Protein AF-A0A7S1S9W1-F1 (afdb_monomer_lite)

InterPro domains:
  IPR029044 Nucleotide-diphospho-sugar transferases [G3DSA:3.90.550.10] (35-201)
  IPR029044 Nucleotide-diphospho-sugar transferases [SSF53448] (75-200)

pLDDT: mean 73.61, std 22.95, range [28.91, 98.44]

Foldseek 3Di:
DDPPDDDQDDDDPVCVPPDPLQVCLCRVVSNLDHLCVLPPPPPDDPDDDDDDDDPCPWFDVDNDDPNVLSDQAAADEQEEEEEEEEEPVLLVLQVLLVVLVVLAPRDHYAYEYEYEYAPDDRPVLVVCVVVDVSYRYGYTHWQDPPNDRPDDPPDDDPDDDDPVVTDPDPSSSVSSSVRSDRHPHYHYDYSPDHHHNHNPD

Secondary structure (DSSP, 8-state):
-------PPPPPGGGGG--HHHHHHHHHTTTSS-TTTTT-TT-----PPPPPSS-TTTS-SSSS--TTTTSPPPPEEEEEEEEEEEEGGGGGGHHHHHHHHHT---SSEEEEEEEEESS---HHHHHHHHH-TTEEEEEEEPPPGGG-----TT----SSSSSTTTS--HHHHHHHHHHH--EEEEEE--TT----TTS--

Organism: Alexandrium catenella (NCBI:txid2925)

Sequence (201 aa):
KEHGFKSVRPLPHDALDWDGYECELYFRTFGQFHPRRALQEHGKRHCKPLRPTSFREMIMEKEQPDEELFRHRAATKGRVSVIVPTIEARRAFHESLWESFQEQKWPDKELVVVETYHTRPSGFLSELARDDPRVTYVGFRRRLPNGKQAESADRRPLLGGRHEQFDYSVGLKRNIAVYLASGEFVAHFDDDDLYAPNYLT

Radius of gyration: 17.87 Å; chains: 1; bounding box: 47×42×45 Å

Structure (mmCIF, N/CA/C/O backbone):
data_AF-A0A7S1S9W1-F1
#
_entry.id   AF-A0A7S1S9W1-F1
#
loop_
_atom_site.group_PDB
_atom_site.id
_atom_site.type_symbol
_atom_site.label_atom_id
_atom_site.label_alt_id
_atom_site.label_comp_id
_atom_site.label_asym_id
_atom_site.label_entity_id
_atom_site.label_seq_id
_atom_site.pdbx_PDB_ins_code
_atom_site.Cartn_x
_atom_site.Cartn_y
_atom_site.Cartn_z
_atom_site.occupancy
_atom_site.B_iso_or_equiv
_atom_site.auth_seq_id
_atom_site.auth_comp_id
_atom_site.auth_asym_id
_atom_site.auth_atom_id
_atom_site.pdbx_PDB_model_num
ATOM 1 N N . LYS A 1 1 ? 31.181 -8.490 -28.139 1.00 41.22 1 LYS A N 1
ATOM 2 C CA . LYS A 1 1 ? 29.710 -8.317 -28.062 1.00 41.22 1 LYS A CA 1
ATOM 3 C C . LYS A 1 1 ? 29.170 -9.440 -27.189 1.00 41.22 1 LYS A C 1
ATOM 5 O O . LYS A 1 1 ? 28.850 -10.492 -27.713 1.00 41.22 1 LYS A O 1
ATOM 10 N N . GLU A 1 2 ? 29.126 -9.236 -25.878 1.00 34.94 2 GLU A N 1
ATOM 11 C CA . GLU A 1 2 ? 28.422 -10.131 -24.958 1.00 34.94 2 GLU A CA 1
ATOM 12 C C . GLU A 1 2 ? 27.288 -9.313 -24.352 1.00 34.94 2 GLU A C 1
ATOM 14 O O . GLU A 1 2 ? 27.516 -8.321 -23.660 1.00 34.94 2 GLU A O 1
ATOM 19 N N . HIS A 1 3 ? 26.051 -9.651 -24.705 1.00 36.69 3 HIS A N 1
ATOM 20 C CA . HIS A 1 3 ? 24.893 -9.126 -24.001 1.00 36.69 3 HIS A CA 1
ATOM 21 C C . HIS A 1 3 ? 24.869 -9.809 -22.637 1.00 36.69 3 HIS A C 1
ATOM 23 O O . HIS A 1 3 ? 24.442 -10.953 -22.525 1.00 36.69 3 HIS A O 1
ATOM 29 N N . GLY A 1 4 ? 25.399 -9.129 -21.618 1.00 32.25 4 GLY A N 1
ATOM 30 C CA . GLY A 1 4 ? 25.327 -9.582 -20.235 1.00 32.25 4 GLY A CA 1
ATOM 31 C C . GLY A 1 4 ? 23.865 -9.708 -19.823 1.00 32.25 4 GLY A C 1
ATOM 32 O O . GLY A 1 4 ? 23.227 -8.715 -19.469 1.00 32.25 4 GLY A O 1
ATOM 33 N N . PHE A 1 5 ? 23.315 -10.917 -19.920 1.00 38.62 5 PHE A N 1
ATOM 34 C CA . PHE A 1 5 ? 21.990 -11.221 -19.406 1.00 38.62 5 PHE A CA 1
ATOM 35 C C . PHE A 1 5 ? 22.013 -10.941 -17.904 1.00 38.62 5 PHE A C 1
ATOM 37 O O . PHE A 1 5 ? 22.735 -11.590 -17.146 1.00 38.62 5 PHE A O 1
ATOM 44 N N . LYS A 1 6 ? 21.258 -9.927 -17.469 1.00 49.19 6 LYS A N 1
ATOM 45 C CA . LYS A 1 6 ? 21.045 -9.676 -16.044 1.00 49.19 6 LYS A CA 1
ATOM 46 C C . LYS A 1 6 ? 20.409 -10.933 -15.458 1.00 49.19 6 LYS A C 1
ATOM 48 O O . LYS A 1 6 ? 19.366 -11.360 -15.943 1.00 49.19 6 LYS A O 1
ATOM 53 N N . SER A 1 7 ? 21.060 -11.521 -14.458 1.00 46.66 7 SER A N 1
ATOM 54 C CA . SER A 1 7 ? 20.565 -12.695 -13.738 1.00 46.66 7 SER A CA 1
ATOM 55 C C . SER A 1 7 ? 19.139 -12.432 -13.244 1.00 46.66 7 SER A C 1
ATOM 57 O O . SER A 1 7 ? 18.922 -11.573 -12.388 1.00 46.66 7 SER A O 1
ATOM 59 N N . VAL A 1 8 ? 18.160 -13.120 -13.832 1.00 51.94 8 VAL A N 1
ATOM 60 C CA . VAL A 1 8 ? 16.774 -13.126 -13.354 1.00 51.94 8 VAL A CA 1
ATOM 61 C C . VAL A 1 8 ? 16.673 -14.248 -12.332 1.00 51.94 8 VAL A C 1
ATOM 63 O O . VAL A 1 8 ? 17.175 -15.347 -12.572 1.00 51.94 8 VAL A O 1
ATOM 66 N N . ARG A 1 9 ? 16.041 -13.991 -11.182 1.00 62.12 9 ARG A N 1
ATOM 67 C CA . ARG A 1 9 ? 15.779 -15.075 -10.235 1.00 62.12 9 ARG A CA 1
ATOM 68 C C . ARG A 1 9 ? 14.820 -16.076 -10.877 1.00 62.12 9 ARG A C 1
ATOM 70 O O . ARG A 1 9 ? 13.760 -15.652 -11.340 1.00 62.12 9 ARG A O 1
ATOM 77 N N . PRO A 1 10 ? 15.170 -17.371 -10.909 1.00 70.31 10 PRO A N 1
ATOM 78 C CA . PRO A 1 10 ? 14.253 -18.381 -11.398 1.00 70.31 10 PRO A CA 1
ATOM 79 C C . PRO A 1 10 ? 13.031 -18.430 -10.483 1.00 70.31 10 PRO A C 1
ATOM 81 O O . PRO A 1 10 ? 13.143 -18.210 -9.273 1.00 70.31 10 PRO A O 1
ATOM 84 N N . LEU A 1 11 ? 11.874 -18.723 -11.072 1.00 74.19 11 LEU A N 1
ATOM 85 C CA . LEU A 1 11 ? 10.685 -19.022 -10.290 1.00 74.19 11 LEU A CA 1
ATOM 86 C C . LEU A 1 11 ? 10.961 -20.221 -9.373 1.00 74.19 11 LEU A C 1
ATOM 88 O O . LEU A 1 11 ? 11.662 -21.157 -9.779 1.00 74.19 11 LEU A O 1
ATOM 92 N N . PRO A 1 12 ? 10.445 -20.203 -8.137 1.00 79.81 12 PRO A N 1
ATOM 93 C CA . PRO A 1 12 ? 10.515 -21.366 -7.273 1.00 79.81 12 PRO A CA 1
ATOM 94 C C . PRO A 1 12 ? 9.615 -22.490 -7.814 1.00 79.81 12 PRO A C 1
ATOM 96 O O . PRO A 1 12 ? 8.750 -22.272 -8.659 1.00 79.81 12 PRO A O 1
ATOM 99 N N . HIS A 1 13 ? 9.841 -23.722 -7.356 1.00 76.12 13 HIS A N 1
ATOM 100 C CA . HIS A 1 13 ? 9.131 -24.901 -7.872 1.00 76.12 13 HIS A CA 1
ATOM 101 C C . HIS A 1 13 ? 7.615 -24.854 -7.610 1.00 76.12 13 HIS A C 1
ATOM 103 O O . HIS A 1 13 ? 6.836 -25.408 -8.375 1.00 76.12 13 HIS A O 1
ATOM 109 N N . ASP A 1 14 ? 7.192 -24.190 -6.539 1.00 77.56 14 ASP A N 1
ATOM 110 C CA . ASP A 1 14 ? 5.786 -23.970 -6.192 1.00 77.56 14 ASP A CA 1
ATOM 111 C C . ASP A 1 14 ? 5.112 -22.879 -7.038 1.00 77.56 14 ASP A C 1
ATOM 113 O O . ASP A 1 14 ? 3.944 -22.585 -6.817 1.00 77.56 14 ASP A O 1
ATOM 117 N N . ALA A 1 15 ? 5.822 -22.281 -8.002 1.00 81.06 15 ALA A N 1
ATOM 118 C CA . ALA A 1 15 ? 5.248 -21.334 -8.953 1.00 81.06 15 ALA A CA 1
ATOM 119 C C . ALA A 1 15 ? 4.501 -21.986 -10.122 1.00 81.06 15 ALA A C 1
ATOM 121 O O . ALA A 1 15 ? 3.916 -21.278 -10.938 1.00 81.06 15 ALA A O 1
ATOM 122 N N . LEU A 1 16 ? 4.526 -23.319 -10.233 1.00 79.62 16 LEU A N 1
ATOM 123 C CA . LEU A 1 16 ? 3.820 -24.053 -11.291 1.00 79.62 16 LEU A CA 1
ATOM 124 C C . LEU A 1 16 ? 2.304 -23.828 -11.252 1.00 79.62 16 LEU A C 1
ATOM 126 O O . LEU A 1 16 ? 1.632 -23.908 -12.276 1.00 79.62 16 LEU A O 1
ATOM 130 N N . ASP A 1 17 ? 1.790 -23.542 -10.066 1.00 79.38 17 ASP A N 1
ATOM 131 C CA . ASP A 1 17 ? 0.387 -23.342 -9.749 1.00 79.38 17 ASP A CA 1
ATOM 132 C C . ASP A 1 17 ? 0.072 -21.881 -9.393 1.00 79.38 17 ASP A C 1
ATOM 134 O O . ASP A 1 17 ? -0.999 -21.606 -8.852 1.00 79.38 17 ASP A O 1
ATOM 138 N N . TRP A 1 18 ? 0.986 -20.950 -9.695 1.00 81.44 18 TRP A N 1
ATOM 139 C CA . TRP A 1 18 ? 0.758 -19.516 -9.520 1.00 81.44 18 TRP A CA 1
ATOM 140 C C . TRP A 1 18 ? -0.040 -18.908 -10.671 1.00 81.44 18 TRP A C 1
ATOM 142 O O . TRP A 1 18 ? 0.128 -19.281 -11.834 1.00 81.44 18 TRP A O 1
ATOM 152 N N . ASP A 1 19 ? -0.853 -17.905 -10.356 1.00 78.75 19 ASP A N 1
ATOM 153 C CA . ASP A 1 19 ? -1.465 -17.053 -11.370 1.00 78.75 19 ASP A CA 1
ATOM 154 C C . ASP A 1 19 ? -0.485 -15.986 -11.916 1.00 78.75 19 ASP A C 1
ATOM 156 O O . ASP A 1 19 ? 0.662 -15.827 -11.474 1.00 78.75 19 ASP A O 1
ATOM 160 N N . GLY A 1 20 ? -0.929 -15.242 -12.934 1.00 72.31 20 GLY A N 1
ATOM 161 C CA . GLY A 1 20 ? -0.121 -14.187 -13.548 1.00 72.31 20 GLY A CA 1
ATOM 162 C C . GLY A 1 20 ? 0.235 -13.041 -12.591 1.00 72.31 20 GLY A C 1
ATOM 163 O O . GLY A 1 20 ? 1.315 -12.462 -12.717 1.00 72.31 20 GLY A O 1
ATOM 164 N N . TYR A 1 21 ? -0.625 -12.737 -11.616 1.00 75.56 21 TYR A N 1
ATOM 165 C CA . TYR A 1 21 ? -0.413 -11.676 -10.630 1.00 75.56 21 TYR A CA 1
ATOM 166 C C . TYR A 1 21 ? 0.568 -12.101 -9.535 1.00 75.56 21 TYR A C 1
ATOM 168 O O . TYR A 1 21 ? 1.396 -11.297 -9.110 1.00 75.56 21 TYR A O 1
ATOM 176 N N . GLU A 1 22 ? 0.515 -13.360 -9.108 1.00 79.44 22 GLU A N 1
ATOM 177 C CA . GLU A 1 22 ? 1.464 -14.007 -8.204 1.00 79.44 22 GLU A CA 1
ATOM 178 C C . GLU A 1 22 ? 2.872 -14.015 -8.821 1.00 79.44 22 GLU A C 1
ATOM 180 O O . GLU A 1 22 ? 3.855 -13.629 -8.175 1.00 79.44 22 GLU A O 1
ATOM 185 N N . CYS A 1 23 ? 2.966 -14.358 -10.110 1.00 77.75 23 CYS A N 1
ATOM 186 C CA . CYS A 1 23 ? 4.209 -14.259 -10.868 1.00 77.75 23 CYS A CA 1
ATOM 187 C C . CYS A 1 23 ? 4.683 -12.805 -10.988 1.00 77.75 23 CYS A C 1
ATOM 189 O O . CYS A 1 23 ? 5.867 -12.529 -10.789 1.00 77.75 23 CYS A O 1
ATOM 191 N N . GLU A 1 24 ? 3.784 -11.862 -11.288 1.00 74.75 24 GLU A N 1
ATOM 192 C CA . GLU A 1 24 ? 4.133 -10.445 -11.391 1.00 74.75 24 GLU A CA 1
ATOM 193 C C . GLU A 1 24 ? 4.651 -9.894 -10.055 1.00 74.75 24 GLU A C 1
ATOM 195 O O . GLU A 1 24 ? 5.705 -9.255 -10.034 1.00 74.75 24 GLU A O 1
ATOM 200 N N . LEU A 1 25 ? 3.984 -10.196 -8.938 1.00 79.25 25 LEU A N 1
ATOM 201 C CA . LEU A 1 25 ? 4.427 -9.831 -7.593 1.00 79.25 25 LEU A CA 1
ATOM 202 C C . LEU A 1 25 ? 5.850 -10.324 -7.338 1.00 79.25 25 LEU A C 1
ATOM 204 O O . LEU A 1 25 ? 6.721 -9.532 -6.976 1.00 79.25 25 LEU A O 1
ATOM 208 N N . TYR A 1 26 ? 6.115 -11.604 -7.595 1.00 79.50 26 TYR A N 1
ATOM 209 C CA . TYR A 1 26 ? 7.439 -12.181 -7.395 1.00 79.50 26 TYR A CA 1
ATOM 210 C C . TYR A 1 26 ? 8.489 -11.549 -8.314 1.00 79.50 26 TYR A C 1
ATOM 212 O O . TYR A 1 26 ? 9.532 -11.092 -7.848 1.00 79.50 26 TYR A O 1
ATOM 220 N N . PHE A 1 27 ? 8.239 -11.476 -9.621 1.00 76.12 27 PHE A N 1
ATOM 221 C CA . PHE A 1 27 ? 9.229 -10.988 -10.579 1.00 76.12 27 PHE A CA 1
ATOM 222 C C . PHE A 1 27 ? 9.517 -9.501 -10.427 1.00 76.12 27 PHE A C 1
ATOM 224 O O . PHE A 1 27 ? 10.680 -9.093 -10.404 1.00 76.12 27 PHE A O 1
ATOM 231 N N . ARG A 1 28 ? 8.474 -8.677 -10.311 1.00 72.69 28 ARG A N 1
ATOM 232 C CA . ARG A 1 28 ? 8.620 -7.220 -10.219 1.00 72.69 28 ARG A CA 1
ATOM 233 C C . ARG A 1 28 ? 9.282 -6.810 -8.912 1.00 72.69 28 ARG A C 1
ATOM 235 O O . ARG A 1 28 ? 9.966 -5.793 -8.876 1.00 72.69 28 ARG A O 1
ATOM 242 N N . THR A 1 29 ? 9.148 -7.628 -7.873 1.00 70.50 29 THR A N 1
ATOM 243 C CA . THR A 1 29 ? 9.812 -7.419 -6.584 1.00 70.50 29 THR A CA 1
ATOM 244 C C . THR A 1 29 ? 11.072 -8.265 -6.400 1.00 70.50 29 THR A C 1
ATOM 246 O O . THR A 1 29 ? 11.630 -8.325 -5.307 1.00 70.50 29 THR A O 1
ATOM 249 N N . PHE A 1 30 ? 11.558 -8.913 -7.464 1.00 73.00 30 PHE A N 1
ATOM 250 C CA . PHE A 1 30 ? 12.781 -9.722 -7.459 1.00 73.00 30 PHE A CA 1
ATOM 251 C C . PHE A 1 30 ? 12.808 -10.806 -6.362 1.00 73.00 30 PHE A C 1
ATOM 253 O O . PHE A 1 30 ? 13.850 -11.121 -5.779 1.00 73.00 30 PHE A O 1
ATOM 260 N N . GLY A 1 31 ? 11.646 -11.397 -6.092 1.00 72.06 31 GLY A N 1
ATOM 261 C CA . GLY A 1 31 ? 11.428 -12.462 -5.122 1.00 72.06 31 GLY A CA 1
ATOM 262 C C . GLY A 1 31 ? 11.391 -12.007 -3.667 1.00 72.06 31 GLY A C 1
ATOM 263 O O . GLY A 1 31 ? 11.466 -12.854 -2.777 1.00 72.06 31 GLY A O 1
ATOM 264 N N . GLN A 1 32 ? 11.302 -10.698 -3.420 1.00 73.44 32 GLN A N 1
ATOM 265 C CA . GLN A 1 32 ? 11.100 -10.138 -2.086 1.00 73.44 32 GLN A CA 1
ATOM 266 C C . GLN A 1 32 ? 9.711 -10.487 -1.542 1.00 73.44 32 GLN A C 1
ATOM 268 O O . GLN A 1 32 ? 9.580 -10.866 -0.381 1.00 73.44 32 GLN A O 1
ATOM 273 N N . PHE A 1 33 ? 8.696 -10.428 -2.405 1.00 77.06 33 PHE A N 1
ATOM 274 C CA . PHE A 1 33 ? 7.325 -10.779 -2.069 1.00 77.06 33 PHE A CA 1
ATOM 275 C C . PHE A 1 33 ? 6.987 -12.117 -2.712 1.00 77.06 33 PHE A C 1
ATOM 277 O O . PHE A 1 33 ? 6.948 -12.251 -3.935 1.00 77.06 33 PHE A O 1
ATOM 284 N N . HIS A 1 34 ? 6.798 -13.131 -1.871 1.00 81.50 34 HIS A N 1
ATOM 285 C CA . HIS A 1 34 ? 6.469 -14.476 -2.313 1.00 81.50 34 HIS A CA 1
ATOM 286 C C . HIS A 1 34 ? 5.001 -14.767 -1.992 1.00 81.50 34 HIS A C 1
ATOM 288 O O . HIS A 1 34 ? 4.672 -14.894 -0.810 1.00 81.50 34 HIS A O 1
ATOM 294 N N . PRO A 1 35 ? 4.138 -14.959 -3.000 1.00 75.19 35 PRO A N 1
ATOM 295 C CA . PRO A 1 35 ? 2.683 -14.944 -2.829 1.00 75.19 35 PRO A CA 1
ATOM 296 C C . PRO A 1 35 ? 2.191 -15.945 -1.775 1.00 75.19 35 PRO A C 1
ATOM 298 O O . PRO A 1 35 ? 1.368 -15.615 -0.930 1.00 75.19 35 PRO A O 1
ATOM 301 N N . ARG A 1 36 ? 2.793 -17.139 -1.728 1.00 72.62 36 ARG A N 1
ATOM 302 C CA . ARG A 1 36 ? 2.367 -18.216 -0.814 1.00 72.62 36 ARG A CA 1
ATOM 303 C C . ARG A 1 36 ? 3.127 -18.345 0.503 1.00 72.62 36 ARG A C 1
ATOM 305 O O . ARG A 1 36 ? 2.817 -19.221 1.304 1.00 72.62 36 ARG A O 1
ATOM 312 N N . ARG A 1 37 ? 4.115 -17.485 0.770 1.00 67.25 37 ARG A N 1
ATOM 313 C CA . ARG A 1 37 ? 4.843 -17.521 2.056 1.00 67.25 37 ARG A CA 1
ATOM 314 C C . ARG A 1 37 ? 4.161 -16.735 3.161 1.00 67.25 37 ARG A C 1
ATOM 316 O O . ARG A 1 37 ? 4.390 -17.051 4.323 1.00 67.25 37 ARG A O 1
ATOM 323 N N . ALA A 1 38 ? 3.317 -15.773 2.801 1.00 55.41 38 ALA A N 1
ATOM 324 C CA . ALA A 1 38 ? 2.421 -15.102 3.736 1.00 55.41 38 ALA A CA 1
ATOM 325 C C . ALA A 1 38 ? 1.465 -16.095 4.437 1.00 55.41 38 ALA A C 1
ATOM 327 O O . ALA A 1 38 ? 1.128 -15.912 5.600 1.00 55.41 38 ALA A O 1
ATOM 328 N N . LEU A 1 39 ? 1.097 -17.186 3.750 1.00 49.72 39 LEU A N 1
ATOM 329 C CA . LEU A 1 39 ? 0.028 -18.111 4.146 1.00 49.72 39 LEU A CA 1
ATOM 330 C C . LEU A 1 39 ? 0.483 -19.368 4.911 1.00 49.72 39 LEU A C 1
ATOM 332 O O . LEU A 1 39 ? -0.357 -20.180 5.287 1.00 49.72 39 LEU A O 1
ATOM 336 N N . GLN A 1 40 ? 1.782 -19.596 5.139 1.00 46.91 40 GLN A N 1
ATOM 337 C CA . GLN A 1 40 ? 2.210 -20.819 5.836 1.00 46.91 40 GLN A CA 1
ATOM 338 C C . GLN A 1 40 ? 1.972 -20.709 7.354 1.00 46.91 40 GLN A C 1
ATOM 340 O O . GLN A 1 40 ? 2.807 -20.190 8.097 1.00 46.91 40 GLN A O 1
ATOM 345 N N . GLU A 1 41 ? 0.846 -21.276 7.801 1.00 40.66 41 GLU A N 1
ATOM 346 C CA . GLU A 1 41 ? 0.269 -21.312 9.163 1.00 40.66 41 GLU A CA 1
ATOM 347 C C . GLU A 1 41 ? 1.175 -21.855 10.292 1.00 40.66 41 GLU A C 1
ATOM 349 O O . GLU A 1 41 ? 0.778 -21.896 11.456 1.00 40.66 41 GLU A O 1
ATOM 354 N N . HIS A 1 42 ? 2.411 -22.271 10.008 1.00 38.62 42 HIS A N 1
ATOM 355 C CA . HIS A 1 42 ? 3.267 -22.954 10.988 1.00 38.62 42 HIS A CA 1
ATOM 356 C C . HIS A 1 42 ? 4.570 -22.240 11.342 1.00 38.62 42 HIS A C 1
ATOM 358 O O . HIS A 1 42 ? 5.424 -22.832 12.002 1.00 38.62 42 HIS A O 1
ATOM 364 N N . GLY A 1 43 ? 4.759 -20.981 10.932 1.00 41.88 43 GLY A N 1
ATOM 365 C CA . GLY A 1 43 ? 5.888 -20.161 11.399 1.00 41.88 43 GLY A CA 1
ATOM 366 C C . GLY A 1 43 ? 7.288 -20.709 11.064 1.00 41.88 43 GLY A C 1
ATOM 367 O O . GLY A 1 43 ? 8.292 -20.164 11.522 1.00 41.88 43 GLY A O 1
ATOM 368 N N . LYS A 1 44 ? 7.397 -21.771 10.253 1.00 33.97 44 LYS A N 1
ATOM 369 C CA . LYS A 1 44 ? 8.667 -22.385 9.850 1.00 33.97 44 LYS A CA 1
ATOM 370 C C . LYS A 1 44 ? 9.042 -21.917 8.452 1.00 33.97 44 LYS A C 1
ATOM 372 O O . LYS A 1 44 ? 8.534 -22.399 7.448 1.00 33.97 44 LYS A O 1
ATOM 377 N N . ARG A 1 45 ? 9.969 -20.963 8.409 1.00 38.25 45 ARG A N 1
ATOM 378 C CA . ARG A 1 45 ? 10.534 -20.405 7.177 1.00 38.25 45 ARG A CA 1
ATOM 379 C C . ARG A 1 45 ? 11.404 -21.441 6.463 1.00 38.25 45 ARG A C 1
ATOM 381 O O . ARG A 1 45 ? 12.341 -21.966 7.057 1.00 38.25 45 ARG A O 1
ATOM 388 N N . HIS A 1 46 ? 11.192 -21.626 5.162 1.00 33.06 46 HIS A N 1
ATOM 389 C CA . HIS A 1 46 ? 12.250 -22.070 4.254 1.00 33.06 46 HIS A CA 1
ATOM 390 C C . HIS A 1 46 ? 12.771 -20.863 3.473 1.00 33.06 46 HIS A C 1
ATOM 392 O O . HIS A 1 46 ? 12.241 -20.488 2.430 1.00 33.06 46 HIS A O 1
ATOM 398 N N . CYS A 1 47 ? 13.830 -20.245 3.990 1.00 38.69 47 CYS A N 1
ATOM 399 C CA . CYS A 1 47 ? 14.722 -19.428 3.181 1.00 38.69 47 CYS A CA 1
ATOM 400 C C . CYS A 1 47 ? 16.128 -19.451 3.747 1.00 38.69 47 CYS A C 1
ATOM 402 O O . CYS A 1 47 ? 16.367 -18.987 4.858 1.00 38.69 47 CYS A O 1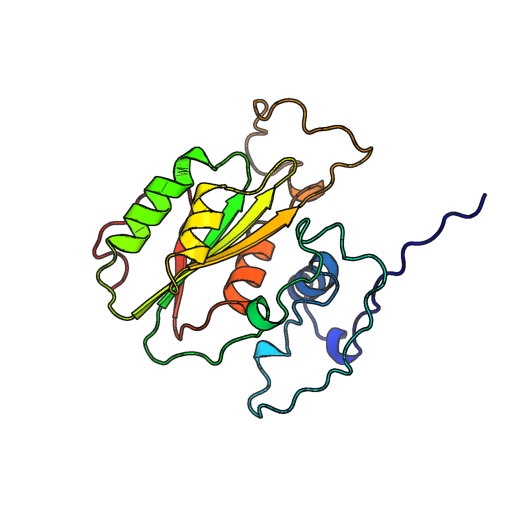
ATOM 404 N N . LYS A 1 48 ? 17.069 -19.948 2.945 1.00 29.44 48 LYS A N 1
ATOM 405 C CA . LYS A 1 48 ? 18.471 -19.599 3.136 1.00 29.44 48 LYS A CA 1
ATOM 406 C C . LYS A 1 48 ? 18.616 -18.099 2.821 1.00 29.44 48 LYS A C 1
ATOM 408 O O . LYS A 1 48 ? 18.070 -17.664 1.805 1.00 29.44 48 LYS A O 1
ATOM 413 N N . PRO A 1 49 ? 19.310 -17.318 3.665 1.00 30.81 49 PRO A N 1
ATOM 414 C CA . PRO A 1 49 ? 19.542 -15.898 3.427 1.00 30.81 49 PRO A CA 1
ATOM 415 C C . PRO A 1 49 ? 20.267 -15.711 2.092 1.00 30.81 49 PRO A C 1
ATOM 417 O O . PRO A 1 49 ? 21.261 -16.384 1.805 1.00 30.81 49 PRO A O 1
ATOM 420 N N . LEU A 1 50 ? 19.746 -14.821 1.252 1.00 36.69 50 LEU A N 1
ATOM 421 C CA . LEU A 1 50 ? 20.327 -14.528 -0.052 1.00 36.69 50 LEU A CA 1
ATOM 422 C C . LEU A 1 50 ? 21.429 -13.485 0.117 1.00 36.69 50 LEU A C 1
ATOM 424 O O . LEU A 1 50 ? 21.194 -12.401 0.642 1.00 36.69 50 LEU A O 1
ATOM 428 N N . ARG A 1 51 ? 22.640 -13.811 -0.346 1.00 28.94 51 ARG A N 1
ATOM 429 C CA . ARG A 1 51 ? 23.738 -12.841 -0.422 1.00 28.94 51 ARG A CA 1
ATOM 430 C C . ARG A 1 51 ? 23.433 -11.796 -1.504 1.00 28.94 51 ARG A C 1
ATOM 432 O O . ARG A 1 51 ? 22.973 -12.171 -2.587 1.00 28.94 51 ARG A O 1
ATOM 439 N N . PRO A 1 52 ? 23.706 -10.507 -1.253 1.00 33.81 52 PRO A N 1
ATOM 440 C CA . PRO A 1 52 ? 23.310 -9.437 -2.151 1.00 33.81 52 PRO A CA 1
ATOM 441 C C . PRO A 1 52 ? 24.288 -9.345 -3.320 1.00 33.81 52 PRO A C 1
ATOM 443 O O . PRO A 1 52 ? 25.463 -9.039 -3.144 1.00 33.81 52 PRO A O 1
ATOM 446 N N . THR A 1 53 ? 23.803 -9.554 -4.539 1.00 28.91 53 THR A N 1
ATOM 447 C CA . THR A 1 53 ? 24.476 -9.035 -5.732 1.00 28.91 53 THR A CA 1
ATOM 448 C C . THR A 1 53 ? 23.482 -8.184 -6.519 1.00 28.91 53 THR A C 1
ATOM 450 O O . THR A 1 53 ? 22.456 -8.659 -6.993 1.00 28.91 53 THR A O 1
ATOM 453 N N . SER A 1 54 ? 23.798 -6.887 -6.619 1.00 37.91 54 SER A N 1
ATOM 454 C CA . SER A 1 54 ? 23.202 -5.872 -7.511 1.00 37.91 54 SER A CA 1
ATOM 455 C C . SER A 1 54 ? 21.803 -5.287 -7.220 1.00 37.91 54 SER A C 1
ATOM 457 O O . SER A 1 54 ? 21.180 -4.747 -8.128 1.00 37.91 54 SER A O 1
ATOM 459 N N . PHE A 1 55 ? 21.326 -5.283 -5.966 1.00 36.03 55 PHE A N 1
ATOM 460 C CA . PHE A 1 55 ? 20.034 -4.652 -5.602 1.00 36.03 55 PHE A CA 1
ATOM 461 C C . PHE A 1 55 ? 20.137 -3.301 -4.864 1.00 36.03 55 PHE A C 1
ATOM 463 O O . PHE A 1 55 ? 19.140 -2.596 -4.721 1.00 36.03 55 PHE A O 1
ATOM 470 N N . ARG A 1 56 ? 21.353 -2.908 -4.451 1.00 30.64 56 ARG A N 1
ATOM 471 C CA . ARG A 1 56 ? 21.645 -1.694 -3.656 1.00 30.64 56 ARG A CA 1
ATOM 472 C C . ARG A 1 56 ? 21.274 -0.364 -4.339 1.00 30.64 56 ARG A C 1
ATOM 474 O O . ARG A 1 56 ? 21.293 0.663 -3.686 1.00 30.64 56 ARG A O 1
ATOM 481 N N . GLU A 1 57 ? 20.935 -0.367 -5.630 1.00 37.56 57 GLU A N 1
ATOM 482 C CA . GLU A 1 57 ? 20.610 0.851 -6.395 1.00 37.56 57 GLU A CA 1
ATOM 483 C C . GLU A 1 57 ? 19.117 1.004 -6.756 1.00 37.56 57 GLU A C 1
ATOM 485 O O . GLU A 1 57 ? 18.748 1.973 -7.425 1.00 37.56 57 GLU A O 1
ATOM 490 N N . MET A 1 58 ? 18.253 0.039 -6.412 1.00 39.41 58 MET A N 1
ATOM 491 C CA . MET A 1 58 ? 16.823 0.072 -6.784 1.00 39.41 58 MET A CA 1
ATOM 492 C C . MET A 1 58 ? 15.874 0.317 -5.609 1.00 39.41 58 MET A C 1
ATOM 494 O O . MET A 1 58 ? 14.815 0.909 -5.814 1.00 39.41 58 MET A O 1
ATOM 498 N N . ILE A 1 59 ? 16.265 -0.073 -4.398 1.00 44.34 59 ILE A N 1
ATOM 499 C CA . ILE A 1 59 ? 15.540 0.208 -3.158 1.00 44.34 59 ILE A CA 1
ATOM 500 C C . ILE A 1 59 ? 16.444 1.108 -2.318 1.00 44.34 59 ILE A C 1
ATOM 502 O O . ILE A 1 59 ? 17.281 0.603 -1.584 1.00 44.34 59 ILE A O 1
ATOM 506 N N . MET A 1 60 ? 16.270 2.426 -2.452 1.00 36.66 60 MET A N 1
ATOM 507 C CA . MET A 1 60 ? 16.883 3.462 -1.607 1.00 36.66 60 MET A CA 1
ATOM 508 C C . MET A 1 60 ? 18.425 3.564 -1.638 1.00 36.66 60 MET A C 1
ATOM 510 O O . MET A 1 60 ? 19.158 2.589 -1.645 1.00 36.66 60 MET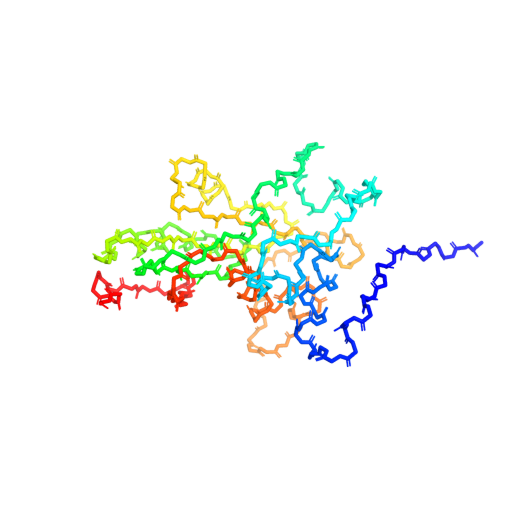 A O 1
ATOM 514 N N . GLU A 1 61 ? 18.939 4.791 -1.552 1.00 38.19 61 GLU A N 1
ATOM 515 C CA . GLU A 1 61 ? 20.363 5.107 -1.313 1.00 38.19 61 GLU A CA 1
ATOM 516 C C . GLU A 1 61 ? 20.861 4.683 0.088 1.00 38.19 61 GLU A C 1
ATOM 518 O O . GLU A 1 61 ? 21.934 5.093 0.525 1.00 38.19 61 GLU A O 1
ATOM 523 N N . LYS A 1 62 ? 20.100 3.863 0.826 1.00 34.56 62 LYS A N 1
ATOM 524 C CA . LYS A 1 62 ? 20.522 3.349 2.129 1.00 34.56 62 LYS A CA 1
ATOM 525 C C . LYS A 1 62 ? 21.297 2.055 1.932 1.00 34.56 62 LYS A C 1
ATOM 527 O O . LYS A 1 62 ? 20.809 1.097 1.341 1.00 34.56 62 LYS A O 1
ATOM 532 N N . GLU A 1 63 ? 22.511 2.020 2.472 1.00 37.19 63 GLU A N 1
ATOM 533 C CA . GLU A 1 63 ? 23.466 0.923 2.313 1.00 37.19 63 GLU A CA 1
ATOM 534 C C . GLU A 1 63 ? 22.977 -0.454 2.796 1.00 37.19 63 GLU A C 1
ATOM 536 O O . GLU A 1 63 ? 23.643 -1.452 2.507 1.00 37.19 63 GLU A O 1
ATOM 541 N N . GLN A 1 64 ? 21.831 -0.564 3.469 1.00 39.78 64 GLN A N 1
ATOM 542 C CA . GLN A 1 64 ? 21.192 -1.831 3.830 1.00 39.78 64 GLN A CA 1
ATOM 543 C C . GLN A 1 64 ? 19.662 -1.632 3.834 1.00 39.78 64 GLN A C 1
ATOM 545 O O . GLN A 1 64 ? 19.186 -0.785 4.591 1.00 39.78 64 GLN A O 1
ATOM 550 N N . PRO A 1 65 ? 18.874 -2.338 2.995 1.00 45.28 65 PRO A N 1
ATOM 551 C CA . PRO A 1 65 ? 17.426 -2.349 3.155 1.00 45.28 65 PRO A CA 1
ATOM 552 C C . PRO A 1 65 ? 17.093 -3.007 4.495 1.00 45.28 65 PRO A C 1
ATOM 554 O O . PRO A 1 65 ? 17.652 -4.052 4.832 1.00 45.28 65 PRO A O 1
ATOM 557 N N . ASP A 1 66 ? 16.204 -2.380 5.258 1.00 47.06 66 ASP A N 1
ATOM 558 C CA . ASP A 1 66 ? 15.770 -2.893 6.551 1.00 47.06 66 ASP A CA 1
ATOM 559 C C . ASP A 1 66 ? 14.943 -4.166 6.313 1.00 47.06 66 ASP A C 1
ATOM 561 O O . ASP A 1 66 ? 13.776 -4.111 5.927 1.00 47.06 66 ASP A O 1
ATOM 565 N N . GLU A 1 67 ? 15.570 -5.336 6.464 1.00 50.31 67 GLU A N 1
ATOM 566 C CA . GLU A 1 67 ? 14.938 -6.657 6.295 1.00 50.31 67 GLU A CA 1
ATOM 567 C C . GLU A 1 67 ? 13.670 -6.795 7.155 1.00 50.31 67 GLU A C 1
ATOM 569 O O . GLU A 1 67 ? 12.770 -7.568 6.831 1.00 50.31 67 GLU A O 1
ATOM 574 N N . GLU A 1 68 ? 13.578 -6.026 8.243 1.00 54.16 68 GLU A N 1
ATOM 575 C CA . GLU A 1 68 ? 12.413 -5.950 9.114 1.00 54.16 68 GLU A CA 1
ATOM 576 C C . GLU A 1 68 ? 11.167 -5.367 8.435 1.00 54.16 68 GLU A C 1
ATOM 578 O O . GLU A 1 68 ? 10.069 -5.871 8.680 1.00 54.16 68 GLU A O 1
ATOM 583 N N . LEU A 1 69 ? 11.324 -4.382 7.546 1.00 55.22 69 LEU A N 1
ATOM 584 C CA . LEU A 1 69 ? 10.209 -3.695 6.885 1.00 55.22 69 LEU A CA 1
ATOM 585 C C . LEU A 1 69 ? 9.403 -4.631 5.973 1.00 55.22 69 LEU A C 1
ATOM 587 O O . LEU A 1 69 ? 8.206 -4.448 5.783 1.00 55.22 69 LEU A O 1
ATOM 591 N N . PHE A 1 70 ? 10.054 -5.659 5.426 1.00 56.22 70 PHE A N 1
ATOM 592 C CA . PHE A 1 70 ? 9.454 -6.607 4.482 1.00 56.22 70 PHE A CA 1
ATOM 593 C C . PHE A 1 70 ? 9.026 -7.922 5.140 1.00 56.22 70 PHE A C 1
ATOM 595 O O . PHE A 1 70 ? 8.629 -8.872 4.456 1.00 56.22 70 PHE A O 1
ATOM 602 N N . ARG A 1 71 ? 9.111 -8.007 6.475 1.00 59.88 71 ARG A N 1
ATOM 603 C CA . ARG A 1 71 ? 8.569 -9.146 7.212 1.00 59.88 71 ARG A CA 1
ATOM 604 C C . ARG A 1 71 ? 7.051 -9.048 7.224 1.00 59.88 71 ARG A C 1
ATOM 606 O O . ARG A 1 71 ? 6.494 -8.153 7.847 1.00 59.88 71 ARG A O 1
ATOM 613 N N . HIS A 1 72 ? 6.403 -10.032 6.609 1.00 57.75 72 HIS A N 1
ATOM 614 C CA . HIS A 1 72 ? 4.977 -10.272 6.794 1.00 57.75 72 HIS A CA 1
ATOM 615 C C . HIS A 1 72 ? 4.674 -10.392 8.295 1.00 57.75 72 HIS A C 1
ATOM 617 O O . HIS A 1 72 ? 5.250 -11.245 8.987 1.00 57.75 72 HIS A O 1
ATOM 623 N N . ARG A 1 73 ? 3.798 -9.523 8.803 1.00 66.44 73 ARG A N 1
ATOM 624 C CA . ARG A 1 73 ? 3.341 -9.543 10.195 1.00 66.44 73 ARG A CA 1
ATOM 625 C C . ARG A 1 73 ? 2.130 -10.465 10.295 1.00 66.44 73 ARG A C 1
ATOM 627 O O . ARG A 1 73 ? 1.322 -10.528 9.379 1.00 66.44 73 ARG A O 1
ATOM 634 N N . ALA A 1 74 ? 2.024 -11.228 11.381 1.00 70.25 74 ALA A N 1
ATOM 635 C CA . ALA A 1 74 ? 0.818 -12.020 11.612 1.00 70.25 74 ALA A CA 1
ATOM 636 C C . ALA A 1 74 ? -0.394 -11.080 11.704 1.00 70.25 74 ALA A C 1
ATOM 638 O O . ALA A 1 74 ? -0.275 -9.992 12.276 1.00 70.25 74 ALA A O 1
ATOM 639 N N . ALA A 1 75 ? -1.531 -11.503 11.150 1.00 77.62 75 ALA A N 1
ATOM 640 C CA . ALA A 1 75 ? -2.754 -10.716 11.202 1.00 77.62 75 ALA A CA 1
ATOM 641 C C . ALA A 1 75 ? -3.144 -10.429 12.661 1.00 77.62 75 ALA A C 1
ATOM 643 O O . ALA A 1 75 ? -3.214 -11.329 13.503 1.00 77.62 75 ALA A O 1
ATOM 644 N N . THR A 1 76 ? -3.383 -9.157 12.956 1.00 88.44 76 THR A N 1
ATOM 645 C CA . THR A 1 76 ? -3.846 -8.661 14.247 1.00 88.44 76 THR A CA 1
ATOM 646 C C . THR A 1 76 ? -5.364 -8.622 14.218 1.00 88.44 76 THR A C 1
ATOM 648 O O . THR A 1 76 ? -5.964 -7.906 13.415 1.00 88.44 76 THR A O 1
ATOM 651 N N . LYS A 1 77 ? -5.989 -9.403 15.101 1.00 90.06 77 LYS A N 1
ATOM 652 C CA . LYS A 1 77 ? -7.446 -9.508 15.195 1.00 90.06 77 LYS A CA 1
ATOM 653 C C . LYS A 1 77 ? -8.080 -8.133 15.429 1.00 90.06 77 LYS A C 1
ATOM 655 O O . LYS A 1 77 ? -7.678 -7.424 16.348 1.00 90.06 77 LYS A O 1
ATOM 660 N N . GLY A 1 78 ? -9.071 -7.777 14.620 1.00 92.31 78 GLY A N 1
ATOM 661 C CA . GLY A 1 78 ? -9.799 -6.511 14.679 1.00 92.31 78 GLY A CA 1
ATOM 662 C C . GLY A 1 78 ? -9.069 -5.299 14.089 1.00 92.31 78 GLY A C 1
ATOM 663 O O . GLY A 1 78 ? -9.664 -4.224 14.022 1.00 92.31 78 GLY A O 1
ATOM 664 N N . ARG A 1 79 ? -7.812 -5.430 13.640 1.00 95.19 79 ARG A N 1
ATOM 665 C CA . ARG A 1 79 ? -7.100 -4.327 12.981 1.00 95.19 79 ARG A CA 1
ATOM 666 C C . ARG A 1 79 ? -7.559 -4.162 11.535 1.00 95.19 79 ARG A C 1
ATOM 668 O O . ARG A 1 79 ? -7.715 -5.152 10.819 1.00 95.19 79 ARG A O 1
ATOM 675 N N . VAL A 1 80 ? -7.687 -2.908 11.099 1.00 97.62 80 VAL A N 1
ATOM 676 C CA . VAL A 1 80 ? -7.905 -2.539 9.692 1.00 97.62 80 VAL A CA 1
ATOM 677 C C . VAL A 1 80 ? -6.614 -1.985 9.086 1.00 97.62 80 VAL A C 1
ATOM 679 O O . VAL A 1 80 ? -6.062 -1.000 9.576 1.00 97.62 80 VAL A O 1
ATOM 682 N N . SER A 1 81 ? -6.151 -2.580 7.990 1.00 97.56 81 SER A N 1
ATOM 683 C CA . SER A 1 81 ? -5.065 -2.044 7.166 1.00 97.56 81 SER A CA 1
ATOM 684 C C . SER A 1 81 ? -5.643 -1.244 6.007 1.00 97.56 81 SER A C 1
ATOM 686 O O . SER A 1 81 ? -6.261 -1.802 5.100 1.00 97.56 81 SER A O 1
ATOM 688 N N . VAL A 1 82 ? -5.437 0.069 6.023 1.00 98.44 82 VAL A N 1
ATOM 689 C CA . VAL A 1 82 ? -5.783 0.948 4.905 1.00 98.44 82 VAL A CA 1
ATOM 690 C C . VAL A 1 82 ? -4.633 0.916 3.908 1.00 98.44 82 VAL A C 1
ATOM 692 O O . VAL A 1 82 ? -3.540 1.382 4.218 1.00 98.44 82 VAL A O 1
ATOM 695 N N . ILE A 1 83 ? -4.855 0.349 2.725 1.00 98.31 83 ILE A N 1
ATOM 696 C CA . ILE A 1 83 ? -3.835 0.252 1.679 1.00 98.31 83 ILE A CA 1
ATOM 697 C C . ILE A 1 83 ? -4.023 1.339 0.625 1.00 98.31 83 ILE A C 1
ATOM 699 O O . ILE A 1 83 ? -5.145 1.591 0.182 1.00 98.31 83 ILE A O 1
ATOM 703 N N . VAL A 1 84 ? -2.914 1.943 0.194 1.00 98.31 84 VAL A N 1
ATOM 704 C CA . VAL A 1 84 ? -2.930 3.054 -0.765 1.00 98.31 84 VAL A CA 1
ATOM 705 C C . VAL A 1 84 ? -1.824 2.904 -1.806 1.00 98.31 84 VAL A C 1
ATOM 707 O O . VAL A 1 84 ? -0.636 2.998 -1.478 1.00 98.31 84 VAL A O 1
ATOM 710 N N . PRO A 1 85 ? -2.170 2.669 -3.080 1.00 97.12 85 PRO A N 1
ATOM 711 C CA . PRO A 1 85 ? -1.227 2.801 -4.177 1.00 97.12 85 PRO A CA 1
ATOM 712 C C . PRO A 1 85 ? -1.092 4.278 -4.570 1.00 97.12 85 PRO A C 1
ATOM 714 O O . PRO A 1 85 ? -2.090 4.953 -4.788 1.00 97.12 85 PRO A O 1
ATOM 717 N N . THR A 1 86 ? 0.132 4.774 -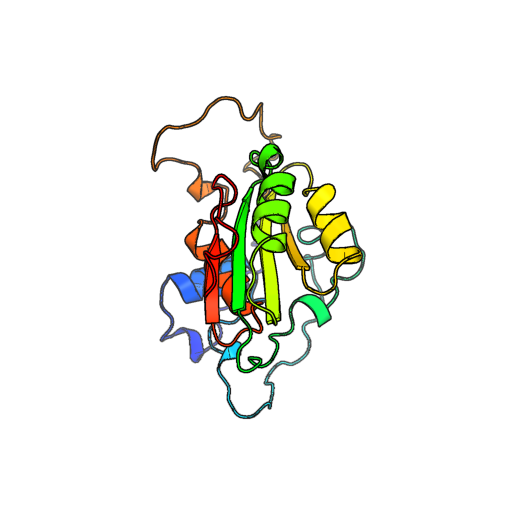4.739 1.00 95.44 86 THR A N 1
ATOM 718 C CA . THR A 1 86 ? 0.366 6.143 -5.230 1.00 95.44 86 THR A CA 1
ATOM 719 C C . THR A 1 86 ? 1.566 6.214 -6.181 1.00 95.44 86 THR A C 1
ATOM 721 O O . THR A 1 86 ? 2.270 5.222 -6.411 1.00 95.44 86 THR A O 1
ATOM 724 N N . ILE A 1 87 ? 1.777 7.382 -6.787 1.00 91.88 87 ILE A N 1
ATOM 725 C CA . ILE A 1 87 ? 2.876 7.682 -7.705 1.00 91.88 87 ILE A CA 1
ATOM 726 C C . ILE A 1 87 ? 3.461 9.070 -7.428 1.00 91.88 87 ILE A C 1
ATOM 728 O O . ILE A 1 87 ? 2.772 9.969 -6.958 1.00 91.88 87 ILE A O 1
ATOM 732 N N . GLU A 1 88 ? 4.706 9.297 -7.848 1.00 88.69 88 GLU A N 1
ATOM 733 C CA . GLU A 1 88 ? 5.397 10.589 -7.682 1.00 88.69 88 GLU A CA 1
ATOM 734 C C . GLU A 1 88 ? 4.596 11.806 -8.196 1.00 88.69 88 GLU A C 1
ATOM 736 O O . GLU A 1 88 ? 4.665 12.884 -7.605 1.00 88.69 88 GLU A O 1
ATOM 741 N N . ALA A 1 89 ? 3.831 11.661 -9.282 1.00 88.81 89 ALA A N 1
ATOM 742 C CA . ALA A 1 89 ? 3.039 12.757 -9.850 1.00 88.81 89 ALA A CA 1
ATOM 743 C C . ALA A 1 89 ? 1.818 13.154 -8.992 1.00 88.81 89 ALA A C 1
ATOM 745 O O . ALA A 1 89 ? 1.232 14.207 -9.229 1.00 88.81 89 ALA A O 1
ATOM 746 N N . ARG A 1 90 ? 1.437 12.333 -8.003 1.00 93.69 90 ARG A N 1
ATOM 747 C CA . ARG A 1 90 ? 0.260 12.516 -7.138 1.00 93.69 90 ARG A CA 1
ATOM 748 C C . ARG A 1 90 ? 0.591 13.027 -5.733 1.00 93.69 90 ARG A C 1
ATOM 750 O O . ARG A 1 90 ? -0.297 13.165 -4.901 1.00 93.69 90 ARG A O 1
ATOM 757 N N . ARG A 1 91 ? 1.843 13.437 -5.493 1.00 92.75 91 ARG A N 1
ATOM 758 C CA . ARG A 1 91 ? 2.304 13.946 -4.186 1.00 92.75 91 ARG A CA 1
ATOM 759 C C . ARG A 1 91 ? 1.469 15.063 -3.573 1.00 92.75 91 ARG A C 1
ATOM 761 O O . ARG A 1 91 ? 1.466 15.184 -2.355 1.00 92.75 91 ARG A O 1
ATOM 768 N N . ALA A 1 92 ? 0.791 15.865 -4.393 1.00 95.50 92 ALA A N 1
ATOM 769 C CA . ALA A 1 92 ? -0.081 16.933 -3.913 1.00 95.50 92 ALA A CA 1
ATOM 770 C C . ALA A 1 92 ? -1.238 16.423 -3.033 1.00 95.50 92 ALA A C 1
ATOM 772 O O . ALA A 1 92 ? -1.771 17.201 -2.255 1.00 95.50 92 ALA A O 1
ATOM 773 N N . PHE A 1 93 ? -1.605 15.140 -3.127 1.00 97.31 93 PHE A N 1
ATOM 774 C CA . PHE A 1 93 ? -2.705 14.566 -2.354 1.00 97.31 93 PHE A CA 1
ATOM 775 C C . PHE A 1 93 ? -2.268 13.861 -1.063 1.00 97.31 93 PHE A C 1
ATOM 777 O O . PHE A 1 93 ? -3.108 13.459 -0.265 1.00 97.31 93 PHE A O 1
ATOM 784 N N . HIS A 1 94 ? -0.963 13.702 -0.820 1.00 96.88 94 HIS A N 1
ATOM 785 C CA . HIS A 1 94 ? -0.484 12.849 0.274 1.00 96.88 94 HIS A CA 1
ATOM 786 C C . HIS A 1 94 ? -0.864 13.382 1.665 1.00 96.88 94 HIS A C 1
ATOM 788 O O . HIS A 1 94 ? -1.130 12.587 2.564 1.00 96.88 94 HIS A O 1
ATOM 794 N N . GLU A 1 95 ? -0.912 14.705 1.839 1.00 97.75 95 GLU A N 1
ATOM 795 C CA . GLU A 1 95 ? -1.350 15.331 3.092 1.00 97.75 95 GLU A CA 1
ATOM 796 C C . GLU A 1 95 ? -2.853 15.108 3.324 1.00 97.75 95 GLU A C 1
ATOM 798 O O . GLU A 1 95 ? -3.242 14.632 4.386 1.00 97.75 95 GLU A O 1
ATOM 803 N N . SER A 1 96 ? -3.693 15.319 2.305 1.00 97.81 96 SER A N 1
ATOM 804 C CA . SER A 1 96 ? -5.143 15.069 2.392 1.00 97.81 96 SER A CA 1
ATOM 805 C C . SER A 1 96 ? -5.490 13.590 2.598 1.00 97.81 96 SER A C 1
ATOM 807 O O . SER A 1 96 ? -6.449 13.261 3.303 1.00 97.81 96 SER A O 1
ATOM 809 N N . LEU A 1 97 ? -4.693 12.679 2.032 1.00 98.19 97 LEU A N 1
ATOM 810 C CA . LEU A 1 97 ? -4.788 11.249 2.318 1.00 98.19 97 LEU A CA 1
ATOM 811 C C . LEU A 1 97 ? -4.531 10.968 3.804 1.00 98.19 97 LEU A C 1
ATOM 813 O O . LEU A 1 97 ? -5.273 10.206 4.429 1.00 98.19 97 LEU A O 1
ATOM 817 N N . TRP A 1 98 ? -3.476 11.563 4.366 1.00 98.06 98 TRP A N 1
ATOM 818 C CA . TRP A 1 98 ? -3.155 11.402 5.781 1.00 98.06 98 TRP A CA 1
ATOM 819 C C . TRP A 1 98 ? -4.271 11.940 6.676 1.00 98.06 98 TRP A C 1
ATOM 821 O O . TRP A 1 98 ? -4.679 11.240 7.600 1.00 98.06 98 TRP A O 1
ATOM 831 N N . GLU A 1 99 ? -4.819 13.117 6.368 1.00 98.00 99 GLU A N 1
ATOM 832 C CA . GLU A 1 99 ? -5.973 13.678 7.081 1.00 98.00 99 GLU A CA 1
ATOM 833 C C . GLU A 1 99 ? -7.168 12.715 7.042 1.00 98.00 99 GLU A C 1
ATOM 835 O O . GLU A 1 99 ? -7.724 12.363 8.083 1.00 98.00 99 GLU A O 1
ATOM 840 N N . SER A 1 100 ? -7.506 12.193 5.857 1.00 97.94 100 SER A N 1
ATOM 841 C CA . SER A 1 100 ? -8.591 11.218 5.691 1.00 97.94 100 SER A CA 1
ATOM 842 C C . SER A 1 100 ? -8.377 9.953 6.525 1.00 97.94 100 SER A C 1
ATOM 844 O O . SER A 1 100 ? -9.326 9.442 7.121 1.00 97.94 100 SER A O 1
ATOM 846 N N . PHE A 1 101 ? -7.144 9.438 6.585 1.00 98.06 101 PHE A N 1
ATOM 847 C CA . PHE A 1 101 ? -6.793 8.284 7.413 1.00 98.06 101 PHE A CA 1
ATOM 848 C C . PHE A 1 101 ? -6.868 8.607 8.910 1.00 98.06 101 PHE A C 1
ATOM 850 O O . PHE A 1 101 ? -7.420 7.822 9.684 1.00 98.06 101 PHE A O 1
ATOM 857 N N . GLN A 1 102 ? -6.319 9.748 9.326 1.00 97.06 102 GLN A N 1
ATOM 858 C CA . GLN A 1 102 ? -6.248 10.158 10.725 1.00 97.06 102 GLN A CA 1
ATOM 859 C C . GLN A 1 102 ? -7.645 10.327 11.331 1.00 97.06 102 GLN A C 1
ATOM 861 O O . GLN A 1 102 ? -7.876 9.874 12.455 1.00 97.06 102 GLN A O 1
ATOM 866 N N . GLU A 1 103 ? -8.573 10.897 10.562 1.00 97.44 103 GLU A N 1
ATOM 867 C CA . GLU A 1 103 ? -9.957 11.152 10.969 1.00 97.44 103 GLU A CA 1
ATOM 868 C C . GLU A 1 103 ? -10.824 9.886 11.068 1.00 97.44 103 GLU A C 1
ATOM 870 O O . GLU A 1 103 ? -11.912 9.929 11.646 1.00 97.44 103 GLU A O 1
ATOM 875 N N . GLN A 1 104 ? -10.371 8.735 10.555 1.00 97.81 104 GLN A N 1
ATOM 876 C CA . GLN A 1 104 ? -11.142 7.496 10.684 1.00 97.81 104 GLN A CA 1
ATOM 877 C C . GLN A 1 104 ? -11.330 7.120 12.156 1.00 97.81 104 GLN A C 1
ATOM 879 O O . GLN A 1 104 ? -10.367 7.028 12.916 1.00 97.81 104 GLN A O 1
ATOM 884 N N . LYS A 1 105 ? -12.558 6.812 12.573 1.00 96.25 105 LYS A N 1
ATOM 885 C CA . LYS A 1 105 ? -12.848 6.489 13.982 1.00 96.25 105 LYS A CA 1
ATOM 886 C C . LYS A 1 105 ? -12.508 5.065 14.402 1.00 96.25 105 LYS A C 1
ATOM 888 O O . LYS A 1 105 ? -12.531 4.776 15.598 1.00 96.25 105 LYS A O 1
ATOM 893 N N . TRP A 1 106 ? -12.163 4.189 13.459 1.00 97.06 106 TRP A N 1
ATOM 894 C CA . TRP A 1 106 ? -11.756 2.828 13.792 1.00 97.06 106 TRP A CA 1
ATOM 895 C C . TRP A 1 106 ? -10.517 2.837 14.716 1.00 97.06 106 TRP A C 1
ATOM 897 O O . TRP A 1 106 ? -9.529 3.520 14.400 1.00 97.06 106 TRP A O 1
ATOM 907 N N . PRO A 1 107 ? -10.560 2.132 15.866 1.00 93.81 107 PRO A N 1
ATOM 908 C CA . PRO A 1 107 ? -9.581 2.306 16.938 1.00 93.81 107 PRO A CA 1
ATOM 909 C C . PRO A 1 107 ? -8.199 1.732 16.606 1.00 93.81 107 PRO A C 1
ATOM 911 O O . PRO A 1 107 ? -7.199 2.402 16.854 1.00 93.81 107 PRO A O 1
ATOM 914 N N . ASP A 1 108 ? -8.131 0.528 16.025 1.00 96.56 108 ASP A N 1
ATOM 915 C CA . ASP A 1 108 ? -6.871 -0.106 15.610 1.00 96.56 108 ASP A CA 1
ATOM 916 C C . ASP A 1 108 ? -6.772 -0.134 14.083 1.00 96.56 108 ASP A C 1
ATOM 918 O O . ASP A 1 108 ? -7.333 -1.008 13.415 1.00 96.56 108 ASP A O 1
ATOM 922 N N . LYS A 1 109 ? -6.083 0.866 13.530 1.00 96.94 109 LYS A N 1
ATOM 923 C CA . LYS A 1 109 ? -5.861 1.018 12.092 1.00 96.94 109 LYS A CA 1
ATOM 924 C C . LYS A 1 109 ? -4.409 1.355 11.783 1.00 96.94 109 LYS A C 1
ATOM 926 O O . LYS A 1 109 ? -3.758 2.092 12.525 1.00 96.94 109 LYS A O 1
ATOM 931 N N . GLU A 1 110 ? -3.944 0.860 10.648 1.00 97.19 110 GLU A N 1
ATOM 932 C CA . GLU A 1 110 ? -2.644 1.191 10.067 1.00 97.19 110 GLU A CA 1
ATOM 933 C C . GLU A 1 110 ? -2.811 1.664 8.622 1.00 97.19 110 GLU A C 1
ATOM 935 O O . GLU A 1 110 ? -3.789 1.324 7.954 1.00 97.19 110 GLU A O 1
ATOM 940 N N . LEU A 1 111 ? -1.847 2.442 8.145 1.00 98.06 111 LEU A N 1
ATOM 941 C CA . LEU A 1 111 ? -1.784 2.951 6.785 1.00 98.06 111 LEU A CA 1
ATOM 942 C C . LEU A 1 111 ? -0.603 2.296 6.070 1.00 98.06 111 LEU A C 1
ATOM 944 O O . LEU A 1 111 ? 0.536 2.415 6.516 1.00 98.06 111 LEU A O 1
ATOM 948 N N . VAL A 1 112 ? -0.859 1.630 4.950 1.00 96.94 112 VAL A N 1
ATOM 949 C CA . VAL A 1 112 ? 0.164 0.986 4.123 1.00 96.94 112 VAL A CA 1
ATOM 950 C C . VAL A 1 112 ? 0.192 1.659 2.758 1.00 96.94 112 VAL A C 1
ATOM 952 O O . VAL A 1 112 ? -0.704 1.460 1.938 1.00 96.94 112 VAL A O 1
ATOM 955 N N . VAL A 1 113 ? 1.233 2.444 2.491 1.00 96.25 113 VAL A N 1
ATOM 956 C CA . VAL A 1 113 ? 1.374 3.192 1.237 1.00 96.25 113 VAL A CA 1
ATOM 957 C C . VAL A 1 113 ? 2.479 2.598 0.375 1.00 96.25 113 VAL A C 1
ATOM 959 O O . VAL A 1 113 ? 3.620 2.443 0.816 1.00 96.25 113 VAL A O 1
ATOM 962 N N . VAL A 1 114 ? 2.147 2.309 -0.883 1.00 94.94 114 VAL A N 1
ATOM 963 C CA . VAL A 1 114 ? 3.094 1.843 -1.900 1.00 94.94 114 VAL A CA 1
ATOM 964 C C . VAL A 1 114 ? 3.208 2.902 -2.995 1.00 94.94 114 VAL A C 1
ATOM 966 O O . VAL A 1 114 ? 2.324 3.027 -3.844 1.00 94.94 114 VAL A O 1
ATOM 969 N N . GLU A 1 115 ? 4.312 3.652 -2.990 1.00 92.06 115 GLU A N 1
ATOM 970 C CA . GLU A 1 115 ? 4.626 4.663 -4.008 1.00 92.06 115 GLU A CA 1
ATOM 971 C C . GLU A 1 115 ? 5.558 4.080 -5.071 1.00 92.06 115 GLU A C 1
ATOM 973 O O . GLU A 1 115 ? 6.542 3.405 -4.763 1.00 92.06 115 GLU A O 1
ATOM 978 N N . THR A 1 116 ? 5.316 4.401 -6.339 1.00 89.19 116 THR A N 1
ATOM 979 C CA . THR A 1 116 ? 6.360 4.329 -7.368 1.00 89.19 116 THR A CA 1
ATOM 980 C C . THR A 1 116 ? 6.798 5.719 -7.802 1.00 89.19 116 THR A C 1
ATOM 982 O O . THR A 1 116 ? 5.994 6.634 -7.969 1.00 89.19 116 THR A O 1
ATOM 985 N N . TYR A 1 117 ? 8.101 5.888 -8.012 1.00 85.25 117 TYR A N 1
ATOM 986 C CA . TYR A 1 117 ? 8.677 7.181 -8.371 1.00 85.25 117 TYR A CA 1
ATOM 987 C C . TYR A 1 117 ? 9.831 7.044 -9.359 1.00 85.25 117 TYR A C 1
ATOM 989 O O . TYR A 1 117 ? 10.490 6.012 -9.426 1.00 85.25 117 TYR A O 1
ATOM 997 N N . HIS A 1 118 ? 10.119 8.094 -10.118 1.00 82.81 118 HIS A N 1
ATOM 998 C CA . HIS A 1 118 ? 11.229 8.147 -11.070 1.00 82.81 118 HIS A CA 1
ATOM 999 C C . HIS A 1 118 ? 12.390 8.995 -10.538 1.00 82.81 118 HIS A C 1
ATOM 1001 O O . HIS A 1 118 ? 13.553 8.572 -10.598 1.00 82.81 118 HIS A O 1
ATOM 1007 N N . THR A 1 119 ? 12.070 10.167 -9.984 1.00 83.00 119 THR A N 1
ATOM 1008 C CA . THR A 1 119 ? 13.051 11.161 -9.534 1.00 83.00 119 THR A CA 1
ATOM 1009 C C . THR A 1 119 ? 13.315 11.032 -8.044 1.00 83.00 119 THR A C 1
ATOM 1011 O O . THR A 1 119 ? 14.435 10.714 -7.652 1.00 83.00 119 THR A O 1
ATOM 1014 N N . ARG A 1 120 ? 12.286 11.234 -7.212 1.00 85.00 120 ARG A N 1
ATOM 1015 C CA . ARG A 1 120 ? 12.400 11.176 -5.747 1.00 85.00 120 ARG A CA 1
ATOM 1016 C C . ARG A 1 120 ? 11.164 10.536 -5.101 1.00 85.00 120 ARG A C 1
ATOM 1018 O O . ARG A 1 120 ? 10.100 10.587 -5.701 1.00 85.00 120 ARG A O 1
ATOM 1025 N N . PRO A 1 121 ? 11.266 9.931 -3.913 1.00 89.06 121 PRO A N 1
ATOM 1026 C CA . PRO A 1 121 ? 10.088 9.523 -3.149 1.00 89.06 121 PRO A CA 1
ATOM 1027 C C . PRO A 1 121 ? 9.343 10.740 -2.572 1.00 89.06 121 PRO A C 1
ATOM 1029 O O . PRO A 1 121 ? 9.875 11.858 -2.564 1.00 89.06 121 PRO A O 1
ATOM 1032 N N . SER A 1 122 ? 8.134 10.539 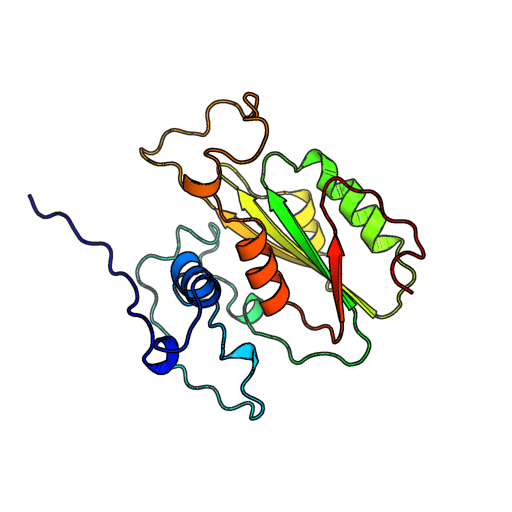-2.048 1.00 91.12 122 SER A N 1
ATOM 1033 C CA . SER A 1 122 ? 7.457 11.546 -1.230 1.00 91.12 122 SER A CA 1
ATOM 1034 C C . SER A 1 122 ? 8.242 11.849 0.048 1.00 91.12 122 SER A C 1
ATOM 1036 O O . SER A 1 122 ? 8.488 10.957 0.859 1.00 91.12 122 SER A O 1
ATOM 1038 N N . GLY A 1 123 ? 8.615 13.120 0.238 1.00 91.62 123 GLY A N 1
ATOM 1039 C CA . GLY A 1 123 ? 9.236 13.591 1.481 1.00 91.62 123 GLY A CA 1
ATOM 1040 C C . GLY A 1 123 ? 8.287 13.450 2.671 1.00 91.62 123 GLY A C 1
ATOM 1041 O O . GLY A 1 123 ? 8.646 12.805 3.649 1.00 91.62 123 GLY A O 1
ATOM 1042 N N . PHE A 1 124 ? 7.051 13.936 2.515 1.00 95.56 124 PHE A N 1
ATOM 1043 C CA . PHE A 1 124 ? 6.002 13.868 3.535 1.00 95.56 124 PHE A CA 1
ATOM 1044 C C . PHE A 1 124 ? 5.760 12.438 4.041 1.00 95.56 124 PHE A C 1
ATOM 1046 O O . PHE A 1 124 ? 5.910 12.183 5.228 1.00 95.56 124 PHE A O 1
ATOM 1053 N N . LEU A 1 125 ? 5.478 11.473 3.153 1.00 93.06 125 LEU A N 1
ATOM 1054 C CA . LEU A 1 125 ? 5.232 10.084 3.576 1.00 93.06 125 LEU A CA 1
ATOM 1055 C C . LEU A 1 125 ? 6.477 9.423 4.189 1.00 93.06 125 LEU A C 1
ATOM 1057 O O . LEU A 1 125 ? 6.356 8.588 5.083 1.00 93.06 125 LEU A O 1
ATOM 1061 N N . SER A 1 126 ? 7.677 9.799 3.729 1.00 89.50 126 SER A N 1
ATOM 1062 C CA . SER A 1 126 ? 8.941 9.286 4.279 1.00 89.50 126 SER A CA 1
ATOM 1063 C C . SER A 1 126 ? 9.230 9.795 5.694 1.00 89.50 126 SER A C 1
ATOM 1065 O O . SER A 1 126 ? 9.920 9.122 6.461 1.00 89.50 126 SER A O 1
ATOM 1067 N N . GLU A 1 127 ? 8.787 11.008 6.017 1.00 88.00 127 GLU A N 1
ATOM 1068 C CA . GLU A 1 127 ? 8.861 11.586 7.362 1.00 88.00 127 GLU A CA 1
ATOM 1069 C C . GLU A 1 127 ? 7.753 11.008 8.239 1.00 88.00 127 GLU A C 1
ATOM 1071 O O . GLU A 1 127 ? 8.037 10.452 9.295 1.00 88.00 127 GLU A O 1
ATOM 1076 N N . LEU A 1 128 ? 6.522 10.980 7.733 1.00 91.19 128 LEU A N 1
ATOM 1077 C CA . LEU A 1 128 ? 5.368 10.427 8.429 1.00 91.19 128 LEU A CA 1
ATOM 1078 C C . LEU A 1 128 ? 5.579 8.968 8.866 1.00 91.19 128 LEU A C 1
ATOM 1080 O O . LEU A 1 128 ? 5.307 8.632 10.010 1.00 91.19 128 LEU A O 1
ATOM 1084 N N . ALA A 1 129 ? 6.119 8.108 7.998 1.00 90.75 129 ALA A N 1
ATOM 1085 C CA . ALA A 1 129 ? 6.405 6.710 8.343 1.00 90.75 129 ALA A CA 1
ATOM 1086 C C . ALA A 1 129 ? 7.558 6.529 9.345 1.00 90.75 129 ALA A C 1
ATOM 1088 O O . ALA A 1 129 ? 7.728 5.452 9.912 1.00 90.75 129 ALA A O 1
ATOM 1089 N N . ARG A 1 130 ? 8.388 7.558 9.540 1.00 87.19 130 ARG A N 1
ATOM 1090 C CA . ARG A 1 130 ? 9.433 7.563 10.569 1.00 87.19 130 ARG A CA 1
ATOM 1091 C C . ARG A 1 130 ? 8.861 7.945 11.929 1.00 87.19 130 ARG A C 1
ATOM 1093 O O . ARG A 1 130 ? 9.311 7.409 12.938 1.00 87.19 130 ARG A O 1
ATOM 1100 N N . ASP A 1 131 ? 7.902 8.862 11.922 1.00 90.00 131 ASP A N 1
ATOM 1101 C CA . ASP A 1 131 ? 7.385 9.499 13.127 1.00 90.00 131 ASP A CA 1
ATOM 1102 C C . ASP A 1 131 ? 6.132 8.793 13.671 1.00 90.00 131 ASP A C 1
ATOM 1104 O O . ASP A 1 131 ? 5.930 8.761 14.886 1.00 90.00 131 ASP A O 1
ATOM 1108 N N . ASP A 1 132 ? 5.317 8.177 12.807 1.00 91.69 132 ASP A N 1
ATOM 1109 C CA . ASP A 1 132 ? 4.105 7.452 13.193 1.00 91.69 132 ASP A CA 1
ATOM 1110 C C . ASP A 1 132 ? 4.231 5.936 12.931 1.00 91.69 132 ASP A C 1
ATOM 1112 O O . ASP A 1 132 ? 4.279 5.496 11.777 1.00 91.69 132 ASP A O 1
ATOM 1116 N N . PRO A 1 133 ? 4.221 5.091 13.981 1.00 90.94 133 PRO A N 1
ATOM 1117 C CA . PRO A 1 133 ? 4.383 3.642 13.844 1.00 90.94 133 PRO A CA 1
ATOM 1118 C C . PRO A 1 133 ? 3.196 2.941 13.167 1.00 90.94 133 PRO A C 1
ATOM 1120 O O . PRO A 1 133 ? 3.297 1.755 12.845 1.00 90.94 133 PRO A O 1
ATOM 1123 N N . ARG A 1 134 ? 2.066 3.634 12.966 1.00 94.19 134 ARG A N 1
ATOM 1124 C CA . ARG A 1 134 ? 0.906 3.116 12.227 1.00 94.19 134 ARG A CA 1
ATOM 1125 C C . ARG A 1 134 ? 1.104 3.205 10.719 1.00 94.19 134 ARG A C 1
ATOM 1127 O O . ARG A 1 134 ? 0.269 2.685 9.987 1.00 94.19 134 ARG A O 1
ATOM 1134 N N . VAL A 1 135 ? 2.157 3.869 10.242 1.00 94.69 135 VAL A N 1
ATOM 1135 C CA . VAL A 1 135 ? 2.373 4.118 8.817 1.00 94.69 135 VAL A CA 1
ATOM 1136 C C . VAL A 1 135 ? 3.510 3.245 8.294 1.00 94.69 135 VAL A C 1
ATOM 1138 O O . VAL A 1 135 ? 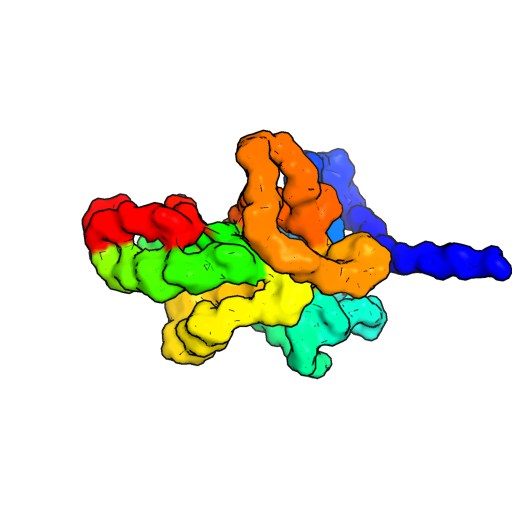4.671 3.399 8.657 1.00 94.69 135 VAL A O 1
ATOM 1141 N N . THR A 1 136 ? 3.174 2.332 7.387 1.00 93.44 136 THR A N 1
ATOM 1142 C CA . THR A 1 136 ? 4.133 1.567 6.590 1.00 93.44 136 THR A CA 1
ATOM 1143 C C . THR A 1 136 ? 4.218 2.187 5.203 1.00 93.44 136 THR A C 1
ATOM 1145 O O . THR A 1 136 ? 3.265 2.133 4.432 1.00 93.44 136 THR A O 1
ATOM 1148 N N . TYR A 1 137 ? 5.366 2.765 4.862 1.00 93.81 137 TYR A N 1
ATOM 1149 C CA . TYR A 1 137 ? 5.595 3.386 3.558 1.00 93.81 137 TYR A CA 1
ATOM 1150 C C . TYR A 1 137 ? 6.710 2.668 2.797 1.00 93.81 137 TYR A C 1
ATOM 1152 O O . TYR A 1 137 ? 7.825 2.510 3.301 1.00 93.81 137 TYR A O 1
ATOM 1160 N N . VAL A 1 138 ? 6.419 2.260 1.560 1.00 88.50 138 VAL A N 1
ATOM 1161 C CA . VAL A 1 138 ? 7.389 1.629 0.661 1.00 88.50 138 VAL A CA 1
ATOM 1162 C C . VAL A 1 138 ? 7.404 2.352 -0.680 1.00 88.50 138 VAL A C 1
ATOM 1164 O O . VAL A 1 138 ? 6.420 2.366 -1.414 1.00 88.50 138 VAL A O 1
ATOM 1167 N N . GLY A 1 139 ? 8.562 2.918 -1.017 1.00 88.88 139 GLY A N 1
ATOM 1168 C CA . GLY A 1 139 ? 8.810 3.560 -2.303 1.00 88.88 139 GLY A CA 1
ATOM 1169 C C . GLY A 1 139 ? 9.626 2.673 -3.247 1.00 88.88 139 GLY A C 1
ATOM 1170 O O . GLY A 1 139 ? 10.703 2.200 -2.883 1.00 88.88 139 GLY A O 1
ATOM 1171 N N . PHE A 1 140 ? 9.169 2.516 -4.489 1.00 86.44 140 PHE A N 1
ATOM 1172 C CA . PHE A 1 140 ? 9.874 1.802 -5.554 1.00 86.44 140 PHE A CA 1
ATOM 1173 C C . PHE A 1 140 ? 10.339 2.757 -6.653 1.00 86.44 140 PHE A C 1
ATOM 1175 O O . PHE A 1 140 ? 9.532 3.328 -7.391 1.00 86.44 140 PHE A O 1
ATOM 1182 N N . ARG A 1 141 ? 11.659 2.863 -6.843 1.00 83.31 141 ARG A N 1
ATOM 1183 C CA . ARG A 1 141 ? 12.211 3.642 -7.952 1.00 83.31 141 ARG A CA 1
ATOM 1184 C C . ARG A 1 141 ? 12.024 2.912 -9.286 1.00 83.31 141 ARG A C 1
ATOM 1186 O O . ARG A 1 141 ? 12.506 1.795 -9.478 1.00 83.31 141 ARG A O 1
ATOM 1193 N N . ARG A 1 142 ? 11.379 3.564 -10.250 1.00 82.38 142 ARG A N 1
ATOM 1194 C CA . ARG A 1 142 ? 11.131 3.079 -11.611 1.00 82.38 142 ARG A CA 1
ATOM 1195 C C . ARG A 1 142 ? 12.107 3.729 -12.587 1.00 82.38 142 ARG A C 1
ATOM 1197 O O . ARG A 1 142 ? 12.130 4.947 -12.751 1.00 82.38 142 ARG A O 1
ATOM 1204 N N . ARG A 1 143 ? 12.922 2.919 -13.265 1.00 69.62 143 ARG A N 1
ATOM 1205 C CA . ARG A 1 143 ? 13.830 3.400 -14.320 1.00 69.62 143 ARG A CA 1
ATOM 1206 C C . ARG A 1 143 ? 13.065 3.479 -15.645 1.00 69.62 143 ARG A C 1
ATOM 1208 O O . ARG A 1 143 ? 12.482 2.482 -16.064 1.00 69.62 143 ARG A O 1
ATOM 1215 N N . LEU A 1 144 ? 13.090 4.635 -16.308 1.00 60.38 144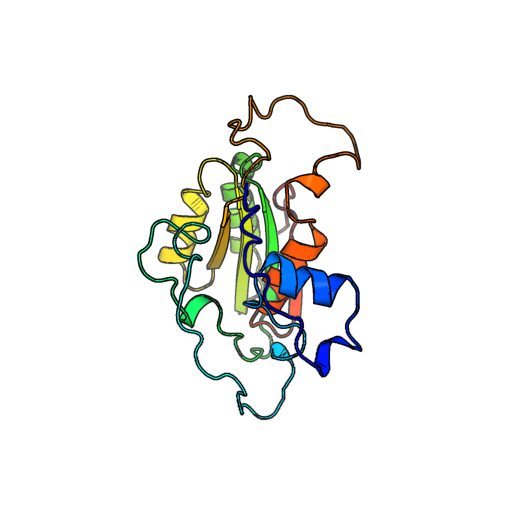 LEU A N 1
ATOM 1216 C CA . LEU A 1 144 ? 12.587 4.759 -17.678 1.00 60.38 144 LEU A CA 1
ATOM 1217 C C . LEU A 1 144 ? 13.538 4.045 -18.657 1.00 60.38 144 LEU A C 1
ATOM 1219 O O . LEU A 1 144 ? 14.757 4.040 -18.432 1.00 60.38 144 LEU A O 1
ATOM 1223 N N . PRO A 1 145 ? 13.033 3.452 -19.752 1.00 50.72 145 PRO A N 1
ATOM 1224 C CA . PRO A 1 145 ? 13.897 2.903 -20.784 1.00 50.72 145 PRO A CA 1
ATOM 1225 C C . PRO A 1 145 ? 14.747 4.018 -21.387 1.00 50.72 145 PRO A C 1
ATOM 1227 O O . PRO A 1 145 ? 14.262 5.114 -21.666 1.00 50.72 145 PRO A O 1
ATOM 1230 N N . ASN A 1 146 ? 16.021 3.708 -21.614 1.00 53.47 146 ASN A N 1
ATOM 1231 C CA . ASN A 1 146 ? 17.029 4.577 -22.229 1.00 53.47 146 ASN A CA 1
ATOM 1232 C C . ASN A 1 146 ? 17.575 5.704 -21.340 1.00 53.47 146 ASN A C 1
ATOM 1234 O O . ASN A 1 146 ? 18.234 6.601 -21.856 1.00 53.47 146 ASN A O 1
ATOM 1238 N N . GLY A 1 147 ? 17.334 5.674 -20.022 1.00 50.53 147 GLY A N 1
ATOM 1239 C CA . GLY A 1 147 ? 17.934 6.639 -19.088 1.00 50.53 147 GLY A CA 1
ATOM 1240 C C . GLY A 1 147 ? 17.482 8.088 -19.299 1.00 50.53 147 GLY A C 1
ATOM 1241 O O . GLY A 1 147 ? 18.037 8.994 -18.681 1.00 50.53 147 GLY A O 1
ATOM 1242 N N . LYS A 1 148 ? 16.474 8.314 -20.152 1.00 47.19 148 LYS A N 1
ATOM 1243 C CA . LYS A 1 148 ? 15.827 9.615 -20.281 1.00 47.19 148 LYS A CA 1
ATOM 1244 C C . LYS A 1 148 ? 15.135 9.915 -18.956 1.00 47.19 148 LYS A C 1
ATOM 1246 O O . LYS A 1 148 ? 14.394 9.074 -18.449 1.00 47.19 148 LYS A O 1
ATOM 1251 N N . GLN A 1 149 ? 15.418 11.079 -18.377 1.00 47.12 149 GLN A N 1
ATOM 1252 C CA . GLN A 1 149 ? 14.622 11.596 -17.267 1.00 47.12 149 GLN A CA 1
ATOM 1253 C C . GLN A 1 149 ? 13.175 11.738 -17.751 1.00 47.12 149 GLN A C 1
ATOM 1255 O O . GLN A 1 149 ? 12.950 11.948 -18.944 1.00 47.12 149 GLN A O 1
ATOM 1260 N N . ALA A 1 150 ? 12.206 11.562 -16.852 1.00 50.81 150 ALA A N 1
ATOM 1261 C CA . ALA A 1 150 ? 10.806 11.788 -17.180 1.00 50.81 150 ALA A CA 1
ATOM 1262 C C . ALA A 1 150 ? 10.667 13.258 -17.595 1.00 50.81 150 ALA A C 1
ATOM 1264 O O . ALA A 1 150 ? 10.656 14.140 -16.740 1.00 50.81 150 ALA A O 1
ATOM 1265 N N . GLU A 1 151 ? 10.655 13.538 -18.899 1.00 46.06 151 GLU A N 1
ATOM 1266 C CA . GLU A 1 151 ? 10.317 14.869 -19.385 1.00 46.06 151 GLU A CA 1
ATOM 1267 C C . GLU A 1 151 ? 8.893 15.164 -18.910 1.00 46.06 151 GLU A C 1
ATOM 1269 O O . GLU A 1 151 ? 7.984 14.377 -19.170 1.00 46.06 151 GLU A O 1
ATOM 1274 N N . SER A 1 152 ? 8.788 16.232 -18.114 1.00 43.69 152 SER A N 1
ATOM 1275 C CA . SER A 1 152 ? 7.591 16.897 -17.588 1.00 43.69 152 SER A CA 1
ATOM 1276 C C . SER A 1 152 ? 6.280 16.098 -17.639 1.00 43.69 152 SER A C 1
ATOM 1278 O O . SER A 1 152 ? 5.676 15.883 -18.689 1.00 43.69 152 SER A O 1
ATOM 1280 N N . ALA A 1 153 ? 5.790 15.772 -16.441 1.00 45.16 153 ALA A N 1
ATOM 1281 C CA . ALA A 1 153 ? 4.549 15.067 -16.107 1.00 45.16 153 ALA A CA 1
ATOM 1282 C C . ALA A 1 153 ? 3.227 15.706 -16.613 1.00 45.16 153 ALA A C 1
ATOM 1284 O O . ALA A 1 153 ? 2.158 15.392 -16.098 1.00 45.16 153 ALA A O 1
ATOM 1285 N N . ASP A 1 154 ? 3.267 16.572 -17.627 1.00 42.62 154 ASP A N 1
ATOM 1286 C CA . ASP A 1 154 ? 2.128 17.370 -18.094 1.00 42.62 154 ASP A CA 1
ATOM 1287 C C . ASP A 1 154 ? 1.339 16.746 -19.253 1.00 42.62 154 ASP A C 1
ATOM 1289 O O . ASP A 1 154 ? 0.300 17.264 -19.661 1.00 42.62 154 ASP A O 1
ATOM 1293 N N . ARG A 1 155 ? 1.771 15.602 -19.793 1.00 44.59 155 ARG A N 1
ATOM 1294 C CA . ARG A 1 155 ? 0.994 14.878 -20.811 1.00 44.59 155 ARG A CA 1
ATOM 1295 C C . ARG A 1 155 ? 0.330 13.653 -20.206 1.00 44.59 155 ARG A C 1
ATOM 1297 O O . ARG A 1 155 ? 0.854 12.548 -20.302 1.00 44.59 155 ARG A O 1
ATOM 1304 N N . ARG A 1 156 ? -0.852 13.853 -19.619 1.00 43.94 156 ARG A N 1
ATOM 1305 C CA . ARG A 1 156 ? -1.764 12.762 -19.242 1.00 43.94 156 ARG A CA 1
ATOM 1306 C C . ARG A 1 156 ? -2.220 12.023 -20.509 1.00 43.94 156 ARG A C 1
ATOM 1308 O O . ARG A 1 156 ? -2.870 12.649 -21.348 1.00 43.94 156 ARG A O 1
ATOM 1315 N N . PRO A 1 157 ? -1.981 10.712 -20.677 1.00 40.50 157 PRO A N 1
ATOM 1316 C CA . PRO A 1 157 ? -2.835 9.916 -21.537 1.00 40.50 157 PRO A CA 1
ATOM 1317 C C . PRO A 1 157 ? -4.128 9.664 -20.759 1.00 40.50 157 PRO A C 1
ATOM 1319 O O . PRO A 1 157 ? -4.123 9.032 -19.703 1.00 40.50 157 PRO A O 1
ATOM 1322 N N . LEU A 1 158 ? -5.230 10.201 -21.275 1.00 38.44 158 LEU A N 1
ATOM 1323 C CA . LEU A 1 158 ? -6.578 9.800 -20.891 1.00 38.44 158 LEU A CA 1
ATOM 1324 C C . LEU A 1 158 ? -6.701 8.277 -21.035 1.00 38.44 158 LEU A C 1
ATOM 1326 O O . LEU A 1 158 ? -6.389 7.752 -22.098 1.00 38.44 158 LEU A O 1
ATOM 1330 N N . LEU A 1 159 ? -7.150 7.622 -19.961 1.00 35.06 159 LEU A N 1
ATOM 1331 C CA . LEU A 1 159 ? -7.621 6.233 -19.888 1.00 35.06 159 LEU A CA 1
ATOM 1332 C C . LEU A 1 159 ? -6.742 5.153 -20.561 1.00 35.06 159 LEU A C 1
ATOM 1334 O O . LEU A 1 159 ? -6.720 4.986 -21.776 1.00 35.06 159 LEU A O 1
ATOM 1338 N N . GLY A 1 160 ? -6.127 4.298 -19.737 1.00 41.38 160 GLY A N 1
ATOM 1339 C CA . GLY A 1 160 ? -5.874 2.900 -20.114 1.00 41.38 160 GLY A CA 1
ATOM 1340 C C . GLY A 1 160 ? -4.835 2.629 -21.210 1.00 41.38 160 GLY A C 1
ATOM 1341 O O . GLY A 1 160 ? -4.912 1.593 -21.862 1.00 41.38 160 GLY A O 1
ATOM 1342 N N . GLY A 1 161 ? -3.846 3.502 -21.429 1.00 42.22 161 GLY A N 1
ATOM 1343 C CA . GLY A 1 161 ? -2.829 3.263 -22.457 1.00 42.22 161 GLY A CA 1
ATOM 1344 C C . GLY A 1 161 ? -1.457 3.854 -22.135 1.00 42.22 161 GLY A C 1
ATOM 1345 O O . GLY A 1 161 ? -1.314 5.063 -21.995 1.00 42.22 161 GLY A O 1
ATOM 1346 N N . ARG A 1 162 ? -0.430 2.990 -22.117 1.00 43.47 162 ARG A N 1
ATOM 1347 C CA . ARG A 1 162 ? 1.030 3.266 -22.096 1.00 43.47 162 ARG A CA 1
ATOM 1348 C C . ARG A 1 162 ? 1.754 3.506 -20.759 1.00 43.47 162 ARG A C 1
ATOM 1350 O O . ARG A 1 162 ? 2.975 3.387 -20.765 1.00 43.47 162 ARG A O 1
ATOM 1357 N N . HIS A 1 163 ? 1.086 3.732 -19.623 1.00 43.97 163 HIS A N 1
ATOM 1358 C CA . HIS A 1 163 ? 1.789 3.823 -18.321 1.00 43.97 163 HIS A CA 1
ATOM 1359 C C . HIS A 1 163 ? 2.247 2.455 -17.766 1.00 43.97 163 HIS A C 1
ATOM 1361 O O . HIS A 1 163 ? 3.307 2.368 -17.144 1.00 43.97 163 HIS A O 1
ATOM 1367 N N . GLU A 1 164 ? 1.519 1.370 -18.058 1.00 48.09 164 GLU A N 1
ATOM 1368 C CA . GLU A 1 164 ? 1.848 0.005 -17.592 1.00 48.09 164 GLU A CA 1
ATOM 1369 C C . GLU A 1 164 ? 3.187 -0.536 -18.115 1.00 48.09 164 GLU A C 1
ATOM 1371 O O . GLU A 1 164 ? 3.758 -1.457 -17.535 1.00 48.09 164 GLU A O 1
ATOM 1376 N N . GLN A 1 165 ? 3.737 0.032 -19.195 1.00 53.91 165 GLN A N 1
ATOM 1377 C CA . GLN A 1 165 ? 5.041 -0.409 -19.697 1.00 53.91 165 GLN A CA 1
ATOM 1378 C C . GLN A 1 165 ? 6.209 0.083 -18.832 1.00 53.91 165 GLN A C 1
ATOM 1380 O O . GLN A 1 165 ? 7.280 -0.528 -18.867 1.00 53.91 165 GLN A O 1
ATOM 1385 N N . PHE A 1 166 ? 6.022 1.138 -18.029 1.00 66.44 166 PHE A N 1
ATOM 1386 C CA . PHE A 1 166 ? 7.113 1.769 -17.270 1.00 66.44 166 PHE A CA 1
ATOM 1387 C C . PHE A 1 166 ? 6.866 1.855 -15.762 1.00 66.44 166 PHE A C 1
ATOM 1389 O O . PHE A 1 166 ? 7.823 2.007 -14.995 1.00 66.44 166 PHE A O 1
ATOM 1396 N N . ASP A 1 167 ? 5.629 1.647 -15.316 1.00 79.69 167 ASP A N 1
ATOM 1397 C CA . ASP A 1 167 ? 5.261 1.637 -13.905 1.00 79.69 167 ASP A CA 1
ATOM 1398 C C . ASP A 1 167 ? 4.589 0.320 -13.477 1.00 79.69 167 ASP A C 1
ATOM 1400 O O . ASP A 1 167 ? 4.208 -0.502 -14.305 1.00 79.69 167 ASP A O 1
ATOM 1404 N N . TYR A 1 168 ? 4.486 0.089 -12.171 1.00 84.56 168 TYR A N 1
ATOM 1405 C CA . TYR A 1 168 ? 3.666 -0.984 -11.616 1.00 84.56 168 TYR A CA 1
ATOM 1406 C C . TYR A 1 168 ? 2.189 -0.691 -11.824 1.00 84.56 168 TYR A C 1
ATOM 1408 O O . TYR A 1 168 ? 1.743 0.434 -11.584 1.00 84.56 168 TYR A O 1
ATOM 1416 N N . SER A 1 169 ? 1.427 -1.716 -12.204 1.00 85.62 169 SER A N 1
ATOM 1417 C CA . SER A 1 169 ? -0.029 -1.635 -12.206 1.00 85.62 169 SER A CA 1
ATOM 1418 C C . SER A 1 169 ? -0.538 -1.287 -10.802 1.00 85.62 169 SER A C 1
ATOM 1420 O O . SER A 1 169 ? 0.104 -1.580 -9.788 1.00 85.62 169 SER A O 1
ATOM 1422 N N . VAL A 1 170 ? -1.710 -0.655 -10.730 1.00 89.00 170 VAL A N 1
ATOM 1423 C CA . VAL A 1 170 ? -2.374 -0.380 -9.444 1.00 89.00 170 VAL A CA 1
ATOM 1424 C C . VAL A 1 170 ? -2.622 -1.689 -8.687 1.00 89.00 170 VAL A C 1
ATOM 1426 O O . VAL A 1 170 ? -2.390 -1.755 -7.483 1.00 89.00 170 VAL A O 1
ATOM 1429 N N . GLY A 1 171 ? -3.009 -2.752 -9.404 1.00 90.12 171 GLY A N 1
ATOM 1430 C CA . GLY A 1 171 ? -3.191 -4.091 -8.839 1.00 90.12 171 GLY A CA 1
ATOM 1431 C C . GLY A 1 171 ? -1.919 -4.637 -8.192 1.00 90.12 171 GLY A C 1
ATOM 1432 O O . GLY A 1 171 ? -1.958 -5.075 -7.049 1.00 90.12 171 GLY A O 1
ATOM 1433 N N . LEU A 1 172 ? -0.767 -4.521 -8.858 1.00 86.19 172 LEU A N 1
ATOM 1434 C CA . LEU A 1 172 ? 0.510 -4.949 -8.286 1.00 86.19 172 LEU A CA 1
ATOM 1435 C C . LEU A 1 172 ? 0.872 -4.166 -7.016 1.00 86.19 172 LEU A C 1
ATOM 1437 O O . LEU A 1 172 ? 1.298 -4.763 -6.030 1.00 86.19 172 LEU A O 1
ATOM 1441 N N . LYS A 1 173 ? 0.687 -2.840 -7.012 1.00 91.31 173 LYS A N 1
ATOM 1442 C CA . LYS A 1 173 ? 0.923 -2.016 -5.813 1.00 91.31 173 LYS A CA 1
ATOM 1443 C C . LYS A 1 173 ? 0.016 -2.440 -4.654 1.00 91.31 173 LYS A C 1
ATOM 1445 O O . LYS A 1 173 ? 0.496 -2.572 -3.532 1.00 91.31 173 LYS A O 1
ATOM 1450 N N . ARG A 1 174 ? -1.263 -2.719 -4.932 1.00 92.94 174 ARG A N 1
ATOM 1451 C CA . ARG A 1 174 ? -2.212 -3.254 -3.944 1.00 92.94 174 ARG A CA 1
ATOM 1452 C C . ARG A 1 174 ? -1.781 -4.632 -3.437 1.00 92.94 174 ARG A C 1
ATOM 1454 O O . ARG A 1 174 ? -1.774 -4.825 -2.232 1.00 92.94 174 ARG A O 1
ATOM 1461 N N . ASN A 1 175 ? -1.318 -5.539 -4.299 1.00 90.94 175 ASN A N 1
ATOM 1462 C CA . ASN A 1 175 ? -0.798 -6.848 -3.874 1.00 90.94 175 ASN A CA 1
ATOM 1463 C C . ASN A 1 175 ? 0.407 -6.718 -2.930 1.00 90.94 175 ASN A C 1
ATOM 1465 O O . ASN A 1 175 ? 0.494 -7.433 -1.934 1.00 90.94 175 ASN A O 1
ATOM 1469 N N . ILE A 1 176 ? 1.321 -5.783 -3.214 1.00 88.81 176 ILE A N 1
ATOM 1470 C CA . ILE A 1 176 ? 2.440 -5.469 -2.315 1.00 88.81 176 ILE A CA 1
ATOM 1471 C C . ILE A 1 176 ? 1.910 -4.942 -0.976 1.00 88.81 176 ILE A C 1
ATOM 1473 O O . ILE A 1 176 ? 2.338 -5.413 0.073 1.00 88.81 176 ILE A O 1
ATOM 1477 N N . ALA A 1 177 ? 0.964 -4.001 -1.000 1.00 91.00 177 ALA A N 1
ATOM 1478 C CA . ALA A 1 177 ? 0.398 -3.425 0.215 1.00 91.00 177 ALA A CA 1
ATOM 1479 C C . ALA A 1 177 ? -0.359 -4.464 1.063 1.00 91.00 177 ALA A C 1
ATOM 1481 O O . ALA A 1 177 ? -0.183 -4.492 2.275 1.00 91.00 177 ALA A O 1
ATOM 1482 N N . VAL A 1 178 ? -1.119 -5.370 0.438 1.00 91.31 178 VAL A N 1
ATOM 1483 C CA . VAL A 1 178 ? -1.790 -6.495 1.114 1.00 91.31 178 VAL A CA 1
ATOM 1484 C C . VAL A 1 178 ? -0.777 -7.432 1.762 1.00 91.31 178 VAL A C 1
ATOM 1486 O O . VAL A 1 178 ? -0.987 -7.867 2.885 1.00 91.31 178 VAL A O 1
ATOM 1489 N N . TYR A 1 179 ? 0.346 -7.721 1.103 1.00 88.06 179 TYR A N 1
ATOM 1490 C CA . TYR A 1 179 ? 1.387 -8.552 1.711 1.00 88.06 179 TYR A CA 1
ATOM 1491 C C . TYR A 1 179 ? 2.030 -7.889 2.943 1.00 88.06 179 TYR A C 1
ATOM 1493 O O . TYR A 1 179 ? 2.485 -8.578 3.855 1.00 88.06 179 TYR A O 1
ATOM 1501 N N . LEU A 1 180 ? 2.123 -6.556 2.951 1.00 86.50 180 LEU A N 1
ATOM 1502 C CA . LEU A 1 180 ? 2.679 -5.779 4.065 1.00 86.50 180 LEU A CA 1
ATOM 1503 C C . LEU A 1 180 ? 1.667 -5.540 5.193 1.00 86.50 180 LEU A C 1
ATOM 1505 O O . LEU A 1 180 ? 2.078 -5.259 6.319 1.00 86.50 180 LEU A O 1
ATOM 1509 N N . ALA A 1 181 ? 0.372 -5.642 4.895 1.00 90.06 181 ALA A N 1
ATOM 1510 C CA . ALA A 1 181 ? -0.708 -5.448 5.846 1.00 90.06 181 ALA A CA 1
ATOM 1511 C C . ALA A 1 181 ? -0.632 -6.453 7.007 1.00 90.06 181 ALA A C 1
ATOM 1513 O O . ALA A 1 181 ? -0.308 -7.627 6.843 1.00 90.06 181 ALA A O 1
ATOM 1514 N N . SER A 1 182 ? -0.953 -5.966 8.200 1.00 89.94 182 SER A N 1
ATOM 1515 C CA . SER A 1 182 ? -1.019 -6.716 9.451 1.00 89.94 182 SER A CA 1
ATOM 1516 C C . SER A 1 182 ? -2.430 -6.772 10.038 1.00 89.94 182 SER A C 1
ATOM 1518 O O . SER A 1 182 ? -2.607 -7.277 11.143 1.00 89.94 182 SER A O 1
ATOM 1520 N N . GLY A 1 183 ? -3.433 -6.240 9.340 1.00 90.69 183 GLY A N 1
ATOM 1521 C CA . GLY A 1 183 ? -4.833 -6.234 9.746 1.00 90.69 183 GLY A CA 1
ATOM 1522 C C . GLY A 1 183 ? -5.570 -7.527 9.417 1.00 90.69 183 GLY A C 1
ATOM 1523 O O . GLY A 1 183 ? -5.230 -8.235 8.474 1.00 90.69 183 GLY A O 1
ATOM 1524 N N . GLU A 1 184 ? -6.607 -7.822 10.199 1.00 92.25 184 GLU A N 1
ATOM 1525 C CA . GLU A 1 184 ? -7.612 -8.833 9.844 1.00 92.25 184 GLU A CA 1
ATOM 1526 C C . GLU A 1 184 ? -8.460 -8.366 8.652 1.00 92.25 184 GLU A C 1
ATOM 1528 O O . GLU A 1 184 ? -8.880 -9.175 7.825 1.00 92.25 184 GLU A O 1
ATOM 1533 N N . PHE A 1 185 ? -8.664 -7.052 8.541 1.00 95.38 185 PHE A N 1
ATOM 1534 C CA . PHE A 1 185 ? -9.422 -6.423 7.467 1.00 95.38 185 PHE A CA 1
ATOM 1535 C C . PHE A 1 185 ? -8.530 -5.504 6.639 1.00 95.38 185 PHE A C 1
ATOM 1537 O O . PHE A 1 185 ? -7.646 -4.832 7.170 1.00 95.38 185 PHE A O 1
ATOM 1544 N N . VAL A 1 186 ? -8.806 -5.427 5.338 1.00 96.25 186 VAL A N 1
ATOM 1545 C CA . VAL A 1 186 ? -8.126 -4.523 4.407 1.00 96.25 186 VAL A CA 1
ATOM 1546 C C . VAL A 1 186 ? -9.148 -3.562 3.809 1.00 96.25 186 VAL A C 1
ATOM 1548 O O . VAL A 1 186 ? -10.170 -3.993 3.279 1.00 96.25 186 VAL A O 1
ATOM 1551 N N . ALA A 1 187 ? -8.855 -2.265 3.872 1.00 97.81 187 ALA A N 1
ATOM 1552 C CA . ALA A 1 187 ? -9.624 -1.214 3.216 1.00 97.81 187 ALA A CA 1
ATOM 1553 C C . ALA A 1 187 ? -8.765 -0.552 2.135 1.00 97.81 187 ALA A C 1
ATOM 1555 O O . ALA A 1 187 ? -7.578 -0.311 2.342 1.00 97.81 187 ALA A O 1
ATOM 1556 N N . HIS A 1 188 ? -9.345 -0.266 0.972 1.00 97.50 188 HIS A N 1
ATOM 1557 C CA . HIS A 1 188 ? -8.641 0.415 -0.115 1.00 97.50 188 HIS A CA 1
ATOM 1558 C C . HIS A 1 188 ? -9.000 1.892 -0.091 1.00 97.50 188 HIS A C 1
ATOM 1560 O O . HIS A 1 188 ? -10.183 2.218 -0.201 1.00 97.50 188 HIS A O 1
ATOM 1566 N N . PHE A 1 189 ? -7.993 2.756 0.027 1.00 98.00 189 PHE A N 1
ATOM 1567 C CA . PHE A 1 189 ? -8.144 4.180 -0.254 1.00 98.00 189 PHE A CA 1
ATOM 1568 C C . PHE A 1 189 ? -7.445 4.495 -1.581 1.00 98.00 189 PHE A C 1
ATOM 1570 O O . PHE A 1 189 ? -6.370 3.953 -1.865 1.00 98.00 189 PHE A O 1
ATOM 1577 N N . ASP A 1 190 ? -8.058 5.360 -2.380 1.00 96.31 190 ASP A N 1
ATOM 1578 C CA . ASP A 1 190 ? -7.398 6.039 -3.488 1.00 96.31 190 ASP A CA 1
ATOM 1579 C C . ASP A 1 190 ? -6.810 7.354 -2.953 1.00 96.31 190 ASP A C 1
ATOM 1581 O O . ASP A 1 190 ? -7.366 7.991 -2.056 1.00 96.31 190 ASP A O 1
ATOM 1585 N N . ASP A 1 191 ? -5.622 7.721 -3.431 1.00 95.19 191 ASP A N 1
ATOM 1586 C CA . ASP A 1 191 ? -4.871 8.854 -2.887 1.00 95.19 191 ASP A CA 1
ATOM 1587 C C . ASP A 1 191 ? -5.491 10.211 -3.239 1.00 95.19 191 ASP A C 1
ATOM 1589 O O . ASP A 1 191 ? -5.197 11.185 -2.558 1.00 95.19 191 ASP A O 1
ATOM 1593 N N . ASP A 1 192 ? -6.343 10.272 -4.265 1.00 95.38 192 ASP A N 1
ATOM 1594 C CA . ASP A 1 192 ? -7.048 11.463 -4.741 1.00 95.38 192 ASP A CA 1
ATOM 1595 C C . ASP A 1 192 ? -8.499 11.610 -4.233 1.00 95.38 192 ASP A C 1
ATOM 1597 O O . ASP A 1 192 ? -9.178 12.566 -4.617 1.00 95.38 192 ASP A O 1
ATOM 1601 N N . ASP A 1 193 ? -8.951 10.730 -3.333 1.00 97.25 193 ASP A N 1
ATOM 1602 C CA . ASP A 1 193 ? -10.296 10.751 -2.744 1.00 97.25 193 ASP A CA 1
ATOM 1603 C C . ASP A 1 193 ? -10.327 11.322 -1.312 1.00 97.25 193 ASP A C 1
ATOM 1605 O O . ASP A 1 193 ? -9.333 11.342 -0.585 1.00 97.25 193 ASP A O 1
ATOM 1609 N N . LEU A 1 194 ? -11.517 11.762 -0.882 1.00 96.38 194 LEU A N 1
ATOM 1610 C CA . LEU A 1 194 ? -11.796 12.189 0.493 1.00 96.38 194 LEU A CA 1
ATOM 1611 C C . LEU A 1 194 ? -12.703 11.176 1.193 1.00 96.38 194 LEU A C 1
ATOM 1613 O O . LEU A 1 194 ? -13.781 10.847 0.693 1.00 96.38 194 LEU A O 1
ATOM 1617 N N . TYR A 1 195 ? -12.310 10.749 2.393 1.00 97.50 195 TYR A N 1
ATOM 1618 C CA . TYR A 1 195 ? -13.062 9.772 3.183 1.00 97.50 195 TYR A CA 1
ATOM 1619 C C . TYR A 1 195 ? -13.642 10.416 4.441 1.00 97.50 195 TYR A C 1
ATOM 1621 O O . TYR A 1 195 ? -12.941 11.068 5.211 1.00 97.50 195 TYR A O 1
ATOM 1629 N N . ALA A 1 196 ? -14.941 10.214 4.677 1.00 97.19 196 ALA A N 1
ATOM 1630 C CA . ALA A 1 196 ? -15.594 10.716 5.883 1.00 97.19 196 ALA A CA 1
ATOM 1631 C C . ALA A 1 196 ? -15.032 10.031 7.152 1.00 97.19 196 ALA A C 1
ATOM 1633 O O . ALA A 1 196 ? -14.648 8.862 7.081 1.00 97.19 196 ALA A O 1
ATOM 1634 N N . PRO A 1 197 ? -15.069 10.679 8.335 1.00 96.62 197 PRO A N 1
ATOM 1635 C CA . PRO A 1 197 ? -14.538 10.110 9.585 1.00 96.62 197 PRO A CA 1
ATOM 1636 C C . PRO A 1 197 ? -15.135 8.752 9.997 1.00 96.62 197 PRO A C 1
ATOM 1638 O O . PRO A 1 197 ? -14.518 7.978 10.725 1.00 96.62 197 PRO A O 1
ATOM 1641 N N . ASN A 1 198 ? -16.360 8.461 9.551 1.00 96.12 198 ASN A N 1
ATOM 1642 C CA . ASN A 1 198 ? -17.062 7.205 9.826 1.00 96.12 198 ASN A CA 1
ATOM 1643 C C . ASN A 1 198 ? -17.056 6.262 8.606 1.00 96.12 198 ASN A C 1
ATOM 1645 O O . ASN A 1 198 ? -18.000 5.499 8.444 1.00 96.12 198 ASN A O 1
ATOM 1649 N N . TYR A 1 199 ? -16.089 6.371 7.690 1.00 96.94 199 TYR A N 1
ATOM 1650 C CA . TYR A 1 199 ? -16.027 5.480 6.528 1.00 96.94 199 TYR A CA 1
ATOM 1651 C C . TYR A 1 199 ? -15.601 4.061 6.933 1.00 96.94 199 TYR A C 1
ATOM 1653 O O . TYR A 1 199 ? -16.191 3.085 6.477 1.00 96.94 199 TYR A O 1
ATOM 1661 N N . LEU A 1 200 ? -14.629 3.943 7.842 1.00 94.44 200 LEU A N 1
ATOM 1662 C CA . LEU A 1 200 ? -14.334 2.696 8.551 1.00 94.44 200 LEU A CA 1
ATOM 1663 C C . LEU A 1 200 ? -15.253 2.583 9.784 1.00 94.44 200 LEU A C 1
ATOM 1665 O O . LEU A 1 200 ? -15.181 3.442 10.669 1.00 94.44 200 LEU A O 1
ATOM 1669 N N . THR A 1 201 ? -16.101 1.548 9.842 1.00 83.44 201 THR A N 1
ATOM 1670 C CA . THR A 1 201 ? -17.157 1.370 10.868 1.00 83.44 201 THR A CA 1
ATOM 1671 C C . THR A 1 201 ? -17.134 0.027 11.552 1.00 83.44 201 THR A C 1
ATOM 1673 O O . THR A 1 201 ? -16.936 -0.975 10.827 1.00 83.44 201 THR A O 1
#